Protein AF-A0ABD5SXA2-F1 (afdb_monomer_lite)

Radius of gyration: 40.33 Å; chains: 1; bounding box: 69×69×161 Å

Secondary structure (DSSP, 8-state):
--------------SSSHHHHHHHHHHHHHHHHHHHHHHHHHHHHHHHHHHHHHHHHHHHHHHHHHHHHHHHHHHHHHHHHHHHHHHHHHHHHHHHHHHTTS-----EE-HHHHHHTEEEEEEES-TTS--HHHHHTT---HHHHHHHEEEEEEESS--SS-EETTEEHHHHHHHSHHHHHHHHHHHTHHHHHHHTT-TTTTHHHHHHGGG--EEEEEEEEE-TT---TT--SEEEEEEEEE-TTS-EEEEEEEE-SSSPBPHHHHHHHHHHHHHHHHH-TT--EEEEEESS-B-HHHHHHHHHHHH--S----SS-------TTS--EEEEEEEETTEEEEEETT-

Sequence (347 aa):
AAGSRTGHSRDAESGSSQGEAADASDASDERVVALTEKVETLQEQRDALVAKADELEAERDRLQSKNGDLSATVERLQTRIEELETELQRARQREVGETEAGASAGAQLSPQQALSGTNLFVRYESKSQPTLETAHDGNADRSEVASNLRLEHHTGFDSSDAAVDGTPYEEFLESTMEYRLVDWLTEMLLYEIRDTGNSNGLGDLYDAIPRIDRAELGATISLADDETEDVPDQVTFDIAAYDKMGNPLVLVTLNDSREPATQELLGELEEAASAVKANYPDLAAAIAVTSSYFEPGALEVAEQATSGGFLSRGSKLSYVNLSRKDGYHLCLVESRSEGFHMNVPEL

Foldseek 3Di:
DDDDDDDDDDDDDDDDPVPVVVVVVVVVVVVVVVVVVVVVVVVVVVVVVVVVVVVVVVVVVVVVVVVVVVVVVVVVVVVVVVVVVVVVVVVVVVVVVVCVVPDDADAEDEPLQLQQQKKWFWFFQDPVWDALVCVLVVNDDLVRHVVGIDTDMDGPDDQPRYDYPNHRSVVSQCPDPLNQVLVCLQRPPLCVCVVVVVCVVLVLSNVCNRQFGMKGAFDKDALCVDPDPPDDRIDTARIFTAGPVRATAEGEHEAADQDADELVNLVSQQSNVVSSLVVRQSHAEYEYEYQHYHDPSNVVSLCVLSVPDDDDPDPDDDDDDDPPPRDHHYWYWYQDPVGIATVVVHD

pLDDT: mean 84.1, std 19.41, range [29.23, 98.69]

Organism: NCBI:txid1930624

Structure (mmCIF, N/CA/C/O backbone):
data_AF-A0ABD5SXA2-F1
#
_entry.id   AF-A0ABD5SXA2-F1
#
loop_
_atom_site.group_PDB
_atom_site.id
_atom_site.type_symbol
_atom_site.label_atom_id
_atom_site.label_alt_id
_atom_site.label_comp_id
_atom_site.label_asym_id
_atom_site.label_entity_id
_atom_site.label_seq_id
_atom_site.pdbx_PDB_ins_code
_atom_site.Cartn_x
_atom_site.Cartn_y
_atom_site.Cartn_z
_atom_site.occupancy
_atom_site.B_iso_or_equiv
_atom_site.auth_seq_id
_atom_site.auth_comp_id
_atom_site.auth_asym_id
_atom_site.auth_atom_id
_atom_site.pdbx_PDB_model_num
ATOM 1 N N . ALA A 1 1 ? -39.130 33.048 138.227 1.00 40.00 1 ALA A N 1
ATOM 2 C CA . ALA A 1 1 ? -38.660 31.786 137.624 1.00 40.00 1 ALA A CA 1
ATOM 3 C C . ALA A 1 1 ? -39.438 31.551 136.338 1.00 40.00 1 ALA A C 1
ATOM 5 O O . ALA A 1 1 ? -40.613 31.888 136.287 1.00 40.00 1 ALA A O 1
ATOM 6 N N . ALA A 1 2 ? -38.729 31.097 135.309 1.00 38.75 2 ALA A N 1
ATOM 7 C CA . ALA A 1 2 ? -39.145 30.998 133.914 1.00 38.75 2 ALA A CA 1
ATOM 8 C C . ALA A 1 2 ? -40.298 30.012 133.650 1.00 38.75 2 ALA A C 1
ATOM 10 O O . ALA A 1 2 ? -40.551 29.130 134.468 1.00 38.75 2 ALA A O 1
ATOM 11 N N . GLY A 1 3 ? -40.909 30.100 132.458 1.00 33.22 3 GLY A N 1
ATOM 12 C CA . GLY A 1 3 ? -41.696 28.982 131.929 1.00 33.22 3 GLY A CA 1
ATOM 13 C C . GLY A 1 3 ? -42.587 29.240 130.710 1.00 33.22 3 GLY A C 1
ATOM 14 O O . GLY A 1 3 ? -43.795 29.286 130.864 1.00 33.22 3 GLY A O 1
ATOM 15 N N . SER A 1 4 ? -41.970 29.295 129.522 1.00 40.16 4 SER A N 1
ATOM 16 C CA . SER A 1 4 ? -42.377 28.621 128.269 1.00 40.16 4 SER A CA 1
ATOM 17 C C . SER A 1 4 ? -43.791 28.804 127.676 1.00 40.16 4 SER A C 1
ATOM 19 O O . SER A 1 4 ? -44.773 28.336 128.247 1.00 40.16 4 SER A O 1
ATOM 21 N N . ARG A 1 5 ? -43.856 29.300 126.423 1.00 34.50 5 ARG A N 1
ATOM 22 C CA . ARG A 1 5 ? -44.590 28.654 125.307 1.00 34.50 5 ARG A CA 1
ATOM 23 C C . ARG A 1 5 ? -44.368 29.336 123.938 1.00 34.50 5 ARG A C 1
ATOM 25 O O . ARG A 1 5 ? -44.719 30.490 123.749 1.00 34.50 5 ARG A O 1
ATOM 32 N N . THR A 1 6 ? -43.848 28.521 123.011 1.00 44.94 6 THR A N 1
ATOM 33 C CA . THR A 1 6 ? -44.198 28.353 121.578 1.00 44.94 6 THR A CA 1
ATOM 34 C C . THR A 1 6 ? -44.129 29.513 120.578 1.00 44.94 6 THR A C 1
ATOM 36 O O . THR A 1 6 ? -44.914 30.451 120.651 1.00 44.94 6 THR A O 1
ATOM 39 N N . GLY A 1 7 ? -43.367 29.280 119.498 1.00 33.03 7 GLY A N 1
ATOM 40 C CA . GLY A 1 7 ? -43.679 29.787 118.157 1.00 33.03 7 GLY A CA 1
ATOM 41 C C . GLY A 1 7 ? -42.530 29.673 117.146 1.00 33.03 7 GLY A C 1
ATOM 42 O O . GLY A 1 7 ? -41.569 30.407 117.303 1.00 33.03 7 GLY A O 1
ATOM 43 N N . HIS A 1 8 ? -42.719 28.824 116.115 1.00 35.66 8 HIS A N 1
ATOM 44 C CA . HIS A 1 8 ? -42.158 28.887 114.738 1.00 35.66 8 HIS A CA 1
ATOM 45 C C . HIS A 1 8 ? -40.612 28.884 114.576 1.00 35.66 8 HIS A C 1
ATOM 47 O O . HIS A 1 8 ? -39.888 29.374 115.420 1.00 35.66 8 HIS A O 1
ATOM 53 N N . SER A 1 9 ? -39.980 28.354 113.531 1.00 37.81 9 SER A N 1
ATOM 54 C CA . SER A 1 9 ? -40.417 27.950 112.200 1.00 37.81 9 SER A CA 1
ATOM 55 C C . SER A 1 9 ? -39.418 26.924 111.646 1.00 37.81 9 SER A C 1
ATOM 57 O O . SER A 1 9 ? -38.260 26.893 112.059 1.00 37.81 9 SER A O 1
ATOM 59 N N . ARG A 1 10 ? -39.887 26.077 110.730 1.00 48.56 10 ARG A N 1
ATOM 60 C CA . ARG A 1 10 ? -39.058 25.201 109.894 1.00 48.56 10 ARG A CA 1
ATOM 61 C C . ARG A 1 10 ? -38.375 26.063 108.838 1.00 48.56 10 ARG A C 1
ATOM 63 O O . ARG A 1 10 ? -39.093 26.762 108.135 1.00 48.56 10 ARG A O 1
ATOM 70 N N . ASP A 1 11 ? -37.063 25.937 108.682 1.00 41.75 11 ASP A N 1
ATOM 71 C CA . ASP A 1 11 ? -36.370 26.418 107.492 1.00 41.75 11 ASP A CA 1
ATOM 72 C C . ASP A 1 11 ? -35.229 25.482 107.083 1.00 41.75 11 ASP A C 1
ATOM 74 O O . ASP A 1 11 ? -34.438 25.035 107.912 1.00 41.75 11 ASP A O 1
ATOM 78 N N . ALA A 1 12 ? -35.189 25.279 105.764 1.00 47.38 12 ALA A N 1
ATOM 79 C CA . ALA A 1 12 ? -34.034 24.994 104.922 1.00 47.38 12 ALA A CA 1
ATOM 80 C C . ALA A 1 12 ? -33.370 23.606 104.976 1.00 47.38 12 ALA A C 1
ATOM 82 O O . ALA A 1 12 ? -32.282 23.461 105.510 1.00 47.38 12 ALA A O 1
ATOM 83 N N . GLU A 1 13 ? -33.936 22.653 104.226 1.00 45.12 13 GLU A N 1
ATOM 84 C CA . GLU A 1 13 ? -33.161 21.672 103.441 1.00 45.12 13 GLU A CA 1
ATOM 85 C C . GLU A 1 13 ? -33.922 21.358 102.137 1.00 45.12 13 GLU A C 1
ATOM 87 O O . GLU A 1 13 ? -34.678 20.398 102.038 1.00 45.12 13 GLU A O 1
ATOM 92 N N . SER A 1 14 ? -33.790 22.227 101.131 1.00 48.19 14 SER A N 1
ATOM 93 C CA . SER A 1 14 ? -34.211 21.946 99.749 1.00 48.19 14 SER A CA 1
ATOM 94 C C . SER A 1 14 ? -33.465 22.889 98.810 1.00 48.19 14 SER A C 1
ATOM 96 O O . SER A 1 14 ? -34.006 23.907 98.388 1.00 48.19 14 SER A O 1
ATOM 98 N N . GLY A 1 15 ? -32.189 22.603 98.550 1.00 47.28 15 GLY A N 1
ATOM 99 C CA . GLY A 1 15 ? -31.357 23.477 97.717 1.00 47.28 15 GLY A CA 1
ATOM 100 C C . GLY A 1 15 ? -30.276 22.798 96.878 1.00 47.28 15 GLY A C 1
ATOM 101 O O . GLY A 1 15 ? -29.662 23.490 96.077 1.00 47.28 15 GLY A O 1
ATOM 102 N N . SER A 1 16 ? -30.034 21.486 97.006 1.00 48.03 16 SER A N 1
ATOM 103 C CA . SER A 1 16 ? -28.960 20.823 96.241 1.00 48.03 16 SER A CA 1
ATOM 104 C C . SER A 1 16 ? -29.428 19.838 95.166 1.00 48.03 16 SER A C 1
ATOM 106 O O . SER A 1 16 ? -28.589 19.331 94.444 1.00 48.03 16 SER A O 1
ATOM 108 N N . SER A 1 17 ? -30.729 19.571 95.008 1.00 48.78 17 SER A N 1
ATOM 109 C CA . SER A 1 17 ? -31.242 18.593 94.026 1.00 48.78 17 SER A CA 1
ATOM 110 C C . SER A 1 17 ? -31.731 19.200 92.702 1.00 48.78 17 SER A C 1
ATOM 112 O O . SER A 1 17 ? -32.105 18.465 91.793 1.00 48.78 17 SER A O 1
ATOM 114 N N . GLN A 1 18 ? -31.747 20.533 92.575 1.00 48.91 18 GLN A N 1
ATOM 115 C CA . GLN A 1 18 ? -32.216 21.233 91.367 1.00 48.91 18 GLN A CA 1
ATOM 116 C C . GLN A 1 18 ? -31.101 21.560 90.359 1.00 48.91 18 GLN A C 1
ATOM 118 O O . GLN A 1 18 ? -31.411 21.794 89.197 1.00 48.91 18 GLN A O 1
ATOM 123 N N . GLY A 1 19 ? -29.825 21.540 90.769 1.00 46.91 19 GLY A N 1
ATOM 124 C CA . GLY A 1 19 ? -28.683 21.776 89.872 1.00 46.91 19 GLY A CA 1
ATOM 125 C C . GLY A 1 19 ? -28.329 20.563 89.005 1.00 46.91 19 GLY A C 1
ATOM 126 O O . GLY A 1 19 ? -28.172 20.701 87.799 1.00 46.91 19 GLY A O 1
ATOM 127 N N . GLU A 1 20 ? -28.296 19.361 89.588 1.00 48.75 20 GLU A N 1
ATOM 128 C CA . GLU A 1 20 ? -27.991 18.113 88.861 1.00 48.75 20 GLU A CA 1
ATOM 129 C C . GLU A 1 20 ? -29.134 17.648 87.942 1.00 48.75 20 GLU A C 1
ATOM 131 O O . GLU A 1 20 ? -28.888 16.995 86.933 1.00 48.75 20 GLU A O 1
ATOM 136 N N . ALA A 1 21 ? -30.386 18.008 88.246 1.00 53.09 21 ALA A N 1
ATOM 137 C CA . ALA A 1 21 ? -31.529 17.696 87.385 1.00 53.09 21 ALA A CA 1
ATOM 138 C C . ALA A 1 21 ? -31.587 18.578 86.123 1.00 53.09 21 ALA A C 1
ATOM 140 O O . ALA A 1 21 ? -32.049 18.113 85.084 1.00 53.09 21 ALA A O 1
ATOM 141 N N . ALA A 1 22 ? -31.115 19.828 86.208 1.00 54.91 22 ALA A N 1
ATOM 142 C CA . ALA A 1 22 ? -31.042 20.740 85.067 1.00 54.91 22 ALA A CA 1
ATOM 143 C C . ALA A 1 22 ? -29.888 20.364 84.117 1.00 54.91 22 ALA A C 1
ATOM 145 O O . ALA A 1 22 ? -30.100 20.279 82.911 1.00 54.91 22 ALA A O 1
ATOM 146 N N . ASP A 1 23 ? -28.716 20.030 84.665 1.00 55.16 23 ASP A N 1
ATOM 147 C CA . ASP A 1 23 ? -27.535 19.587 83.904 1.00 55.16 23 ASP A CA 1
ATOM 148 C C . ASP A 1 23 ? -27.767 18.231 83.201 1.00 55.16 23 ASP A C 1
ATOM 150 O O . ASP A 1 23 ? -27.411 18.032 82.041 1.00 55.16 23 ASP A O 1
ATOM 154 N N . ALA A 1 24 ? -28.482 17.305 83.857 1.00 59.50 24 ALA A N 1
ATOM 155 C CA . ALA A 1 24 ? -28.893 16.041 83.242 1.00 59.50 24 ALA A CA 1
ATOM 156 C C . ALA A 1 24 ? -29.967 16.210 82.149 1.00 59.50 24 ALA A C 1
ATOM 158 O O . ALA A 1 24 ? -30.034 15.383 81.234 1.00 59.50 24 ALA A O 1
ATOM 159 N N . SER A 1 25 ? -30.815 17.244 82.237 1.00 61.56 25 SER A N 1
ATOM 160 C CA . SER A 1 25 ? -31.805 17.547 81.195 1.00 61.56 25 SER A CA 1
ATOM 161 C C . SER A 1 25 ? -31.159 18.156 79.952 1.00 61.56 25 SER A C 1
ATOM 163 O O . SER A 1 25 ? -31.460 17.707 78.852 1.00 61.56 25 SER A O 1
ATOM 165 N N . ASP A 1 26 ? -30.187 19.053 80.128 1.00 65.69 26 ASP A N 1
ATOM 166 C CA . ASP A 1 26 ? -29.466 19.706 79.026 1.00 65.69 26 ASP A CA 1
ATOM 167 C C . ASP A 1 26 ? -28.614 18.685 78.246 1.00 65.69 26 ASP A C 1
ATOM 169 O O . ASP A 1 26 ? -28.700 18.575 77.024 1.00 65.69 26 ASP A O 1
ATOM 173 N N . ALA A 1 27 ? -27.913 17.794 78.960 1.00 67.50 27 ALA A N 1
ATOM 174 C CA . ALA A 1 27 ? -27.178 16.680 78.352 1.00 67.50 27 ALA A CA 1
ATOM 175 C C . ALA A 1 27 ? -28.087 15.652 77.645 1.00 67.50 27 ALA A C 1
ATOM 177 O O . ALA A 1 27 ? -27.655 14.946 76.727 1.00 67.50 27 ALA A O 1
ATOM 178 N N . SER A 1 28 ? -29.345 15.526 78.082 1.00 72.50 28 SER A N 1
ATOM 179 C CA . SER A 1 28 ? -30.334 14.664 77.424 1.00 72.50 28 SER A CA 1
ATOM 180 C C . SER A 1 28 ? -30.871 15.312 76.149 1.00 72.50 28 SER A C 1
ATOM 182 O O . SER A 1 28 ? -30.998 14.619 75.138 1.00 72.50 28 SER A O 1
ATOM 184 N N . ASP A 1 29 ? -31.114 16.621 76.165 1.00 76.56 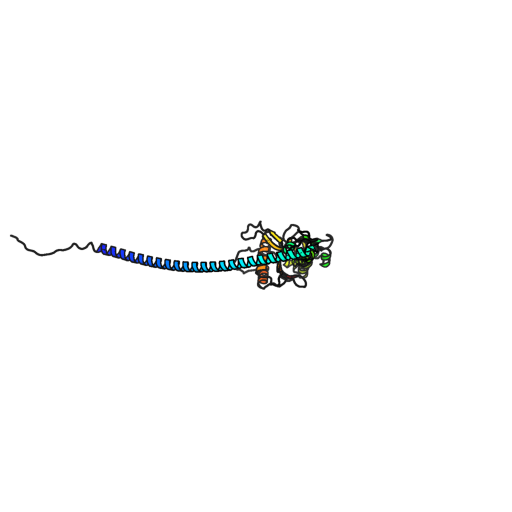29 ASP A N 1
ATOM 185 C CA . ASP A 1 29 ? -31.584 17.388 75.010 1.00 76.56 29 ASP A CA 1
ATOM 186 C C . ASP A 1 29 ? -30.512 17.469 73.911 1.00 76.56 29 ASP A C 1
ATOM 188 O O . ASP A 1 29 ? -30.805 17.175 72.750 1.00 76.56 29 ASP A O 1
ATOM 192 N N . GLU A 1 30 ? -29.242 17.713 74.258 1.00 78.81 30 GLU A N 1
ATOM 193 C CA . GLU A 1 30 ? -28.119 17.644 73.306 1.00 78.81 30 GLU A CA 1
ATOM 194 C C . GLU A 1 30 ? -28.000 16.259 72.652 1.00 78.81 30 GLU A C 1
ATOM 196 O O . GLU A 1 30 ? -27.754 16.130 71.448 1.00 78.81 30 GLU A O 1
ATOM 201 N N . ARG A 1 31 ? -28.226 15.191 73.425 1.00 81.69 31 ARG A N 1
ATOM 202 C CA . ARG A 1 31 ? -28.190 13.817 72.911 1.00 81.69 31 ARG A CA 1
ATOM 203 C C . ARG A 1 31 ? -29.361 13.518 71.980 1.00 81.69 31 ARG A C 1
ATOM 205 O O . ARG A 1 31 ? -29.182 12.763 71.024 1.00 81.69 31 ARG A O 1
ATOM 212 N N . VAL A 1 32 ? -30.537 14.088 72.235 1.00 85.62 32 VAL A N 1
ATOM 213 C CA . VAL A 1 32 ? -31.703 13.980 71.346 1.00 85.62 32 VAL A CA 1
ATOM 214 C C . VAL A 1 32 ? -31.446 14.712 70.030 1.00 85.62 32 VAL A C 1
ATOM 216 O O . VAL A 1 32 ? -31.723 14.143 68.974 1.00 85.62 32 VAL A O 1
ATOM 219 N N . VAL A 1 33 ? -30.855 15.909 70.065 1.00 88.19 33 VAL A N 1
ATOM 220 C CA . VAL A 1 33 ? -30.474 16.656 68.854 1.00 88.19 33 VAL A CA 1
ATOM 221 C C . VAL A 1 33 ? -29.454 15.868 68.030 1.00 88.19 33 VAL A C 1
ATOM 223 O O . VAL A 1 33 ? -29.709 15.580 66.863 1.00 88.19 33 VAL A O 1
ATOM 226 N N . ALA A 1 34 ? -28.371 15.391 68.651 1.00 86.50 34 ALA A N 1
ATOM 227 C CA . ALA A 1 34 ? -27.342 14.607 67.963 1.00 86.50 34 ALA A CA 1
ATOM 228 C C . ALA A 1 34 ? -27.877 13.285 67.376 1.00 86.50 34 ALA A C 1
ATOM 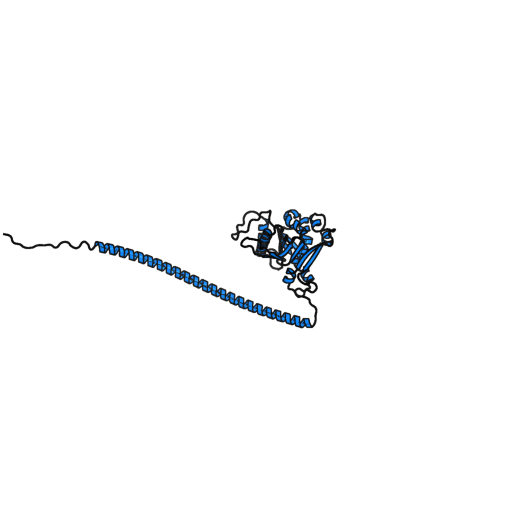230 O O . ALA A 1 34 ? -27.446 12.838 66.311 1.00 86.50 34 ALA A O 1
ATOM 231 N N . LEU A 1 35 ? -28.821 12.629 68.063 1.00 89.12 35 LEU A N 1
ATOM 232 C CA . LEU A 1 35 ? -29.491 11.439 67.534 1.00 89.12 35 LEU A CA 1
ATOM 233 C C . LEU A 1 35 ? -30.418 11.778 66.364 1.00 89.12 35 LEU A C 1
ATOM 235 O O . LEU A 1 35 ? -30.491 10.988 65.427 1.00 89.12 35 LEU A O 1
ATOM 239 N N . THR A 1 36 ? -31.088 12.929 66.399 1.00 90.38 36 THR A N 1
ATOM 240 C CA . THR A 1 36 ? -31.979 13.388 65.324 1.00 90.38 36 THR A CA 1
ATOM 241 C C . THR A 1 36 ? -31.184 13.695 64.058 1.00 90.38 36 THR A C 1
ATOM 243 O O . THR A 1 36 ? -31.480 13.119 63.016 1.00 90.38 36 THR A O 1
ATOM 246 N N . GLU A 1 37 ? -30.097 14.463 64.160 1.00 91.12 37 GLU A N 1
ATOM 247 C CA . GLU A 1 37 ? -29.187 14.742 63.034 1.00 91.12 37 GLU A CA 1
ATOM 248 C C . GLU A 1 37 ? -28.592 13.454 62.444 1.00 91.12 37 GLU A C 1
ATOM 250 O O . GLU A 1 37 ? -28.476 13.287 61.227 1.00 91.12 37 GLU A O 1
ATOM 255 N N . LYS A 1 38 ? -28.245 12.489 63.307 1.00 90.12 38 LYS A N 1
ATOM 256 C CA . LYS A 1 38 ? -27.753 11.180 62.866 1.00 90.12 38 LYS A CA 1
ATOM 257 C C . LYS A 1 38 ? -28.828 10.379 62.131 1.00 90.12 38 LYS A C 1
ATOM 259 O O . LYS A 1 38 ? -28.500 9.681 61.174 1.00 90.12 38 LYS A O 1
ATOM 264 N N . VAL A 1 39 ? -30.083 10.442 62.574 1.00 94.00 39 VAL A N 1
ATOM 265 C CA . VAL A 1 39 ? -31.209 9.793 61.890 1.00 94.00 39 VAL A CA 1
ATOM 266 C C . VAL A 1 39 ? -31.448 10.436 60.528 1.00 94.00 39 VAL A C 1
ATOM 268 O O . VAL A 1 39 ? -31.570 9.695 59.558 1.00 94.00 39 VAL A O 1
ATOM 271 N N . GLU A 1 40 ? -31.437 11.765 60.432 1.00 93.31 40 GLU A N 1
ATOM 272 C CA . GLU A 1 40 ? -31.576 12.488 59.159 1.00 93.31 40 GLU A CA 1
ATOM 273 C C . GLU A 1 40 ? -30.449 12.117 58.185 1.00 93.31 40 GLU A C 1
ATOM 275 O O . GLU A 1 40 ? -30.711 11.688 57.064 1.00 93.31 40 GLU A O 1
ATOM 280 N N . THR A 1 41 ? -29.197 12.125 58.651 1.00 92.81 41 THR A N 1
ATOM 281 C CA . THR A 1 41 ? -28.038 11.718 57.836 1.00 92.81 41 THR A CA 1
ATOM 282 C C . THR A 1 41 ? -28.165 10.272 57.342 1.00 92.81 41 THR A C 1
ATOM 284 O O . THR A 1 41 ? -27.863 9.961 56.190 1.00 92.81 41 THR A O 1
ATOM 287 N N . LEU A 1 42 ? -28.611 9.354 58.207 1.00 93.12 42 LEU A N 1
ATOM 288 C CA . LEU A 1 42 ? -28.819 7.954 57.828 1.00 93.12 42 LEU A CA 1
ATOM 289 C C . LEU A 1 42 ? -29.985 7.790 56.847 1.00 93.12 42 LEU A C 1
ATOM 291 O O . LEU A 1 42 ? -29.927 6.913 55.985 1.00 93.12 42 LEU A O 1
ATOM 295 N N . GLN A 1 43 ? -31.031 8.610 56.960 1.00 94.12 43 GLN A N 1
ATOM 296 C CA . GLN A 1 43 ? -32.146 8.624 56.016 1.00 94.12 43 GLN A CA 1
ATOM 297 C C . GLN A 1 43 ? -31.683 9.082 54.633 1.00 94.12 43 GLN A C 1
ATOM 299 O O . GLN A 1 43 ? -31.940 8.366 53.666 1.00 94.12 43 GLN A O 1
ATOM 304 N N . GLU A 1 44 ? -30.918 10.172 54.549 1.00 94.81 44 GLU A N 1
ATOM 305 C CA . GLU A 1 44 ? -30.330 10.664 53.297 1.00 94.81 44 GLU A CA 1
ATOM 306 C C . GLU A 1 44 ? -29.398 9.632 52.652 1.00 94.81 44 GLU A C 1
ATOM 308 O O . GLU A 1 44 ? -29.497 9.356 51.456 1.00 94.81 44 GLU A O 1
ATOM 313 N N . GLN A 1 45 ? -28.527 8.997 53.445 1.00 93.38 45 GLN A N 1
ATOM 314 C CA . GLN A 1 45 ? -27.655 7.924 52.957 1.00 93.38 45 GLN A CA 1
ATOM 315 C C . GLN A 1 45 ? -28.455 6.734 52.431 1.00 93.38 45 GLN A C 1
ATOM 317 O O . GLN A 1 45 ? -28.112 6.168 51.393 1.00 93.38 45 GLN A O 1
ATOM 322 N N . ARG A 1 46 ? -29.528 6.352 53.129 1.00 95.81 46 ARG A N 1
ATOM 323 C CA . ARG A 1 46 ? -30.421 5.281 52.687 1.00 95.81 46 ARG A CA 1
ATOM 324 C C . ARG A 1 46 ? -31.097 5.654 51.373 1.00 95.81 46 ARG A C 1
ATOM 326 O O . ARG A 1 46 ? -31.122 4.818 50.478 1.00 95.81 46 ARG A O 1
ATOM 333 N N . ASP A 1 47 ? -31.608 6.872 51.236 1.00 96.00 47 ASP A N 1
ATOM 334 C CA . ASP A 1 47 ? -32.258 7.329 50.003 1.00 96.00 47 ASP A CA 1
ATOM 335 C C . ASP A 1 47 ? -31.278 7.381 48.820 1.00 96.00 47 ASP A C 1
ATOM 337 O O . ASP A 1 47 ? -31.604 6.906 47.732 1.00 96.00 47 ASP A O 1
ATOM 341 N N . ALA A 1 48 ? -30.042 7.835 49.041 1.00 94.56 48 ALA A N 1
ATOM 342 C CA . ALA A 1 48 ? -28.989 7.807 48.025 1.00 94.56 48 ALA A CA 1
ATOM 343 C C . ALA A 1 48 ? -28.604 6.375 47.609 1.00 94.56 48 ALA A C 1
ATOM 345 O O . ALA A 1 48 ? -28.389 6.103 46.427 1.00 94.56 48 ALA A O 1
ATOM 346 N N . LEU A 1 49 ? -28.531 5.444 48.567 1.00 94.75 49 LEU A N 1
ATOM 347 C CA . LEU A 1 49 ? -28.256 4.034 48.283 1.00 94.75 49 LEU A CA 1
ATOM 348 C C . LEU A 1 49 ? -29.395 3.364 47.513 1.00 94.75 49 LEU A C 1
ATOM 350 O O . LEU A 1 49 ? -29.114 2.565 46.625 1.00 94.75 49 LEU A O 1
ATOM 354 N N . VAL A 1 50 ? -30.651 3.696 47.822 1.00 96.50 50 VAL A N 1
ATOM 355 C CA . VAL A 1 50 ? -31.820 3.203 47.078 1.00 96.50 50 VAL A CA 1
ATOM 356 C C . VAL A 1 50 ? -31.780 3.708 45.638 1.00 96.50 50 VAL A C 1
ATOM 358 O O . VAL A 1 50 ? -31.838 2.896 44.723 1.00 96.50 50 VAL A O 1
ATOM 361 N N . ALA A 1 51 ? -31.553 5.007 45.423 1.00 95.75 51 ALA A N 1
ATOM 362 C CA . ALA A 1 51 ? -31.449 5.566 44.073 1.00 95.75 51 ALA A CA 1
ATOM 363 C C . ALA A 1 51 ? -30.329 4.906 43.246 1.00 95.75 51 ALA A C 1
ATOM 365 O O . ALA A 1 51 ? -30.516 4.597 42.071 1.00 95.75 51 ALA A O 1
ATOM 366 N N . LYS A 1 52 ? -29.175 4.635 43.869 1.00 93.56 52 LYS A N 1
ATOM 367 C CA . LYS A 1 52 ? -28.067 3.929 43.214 1.00 93.56 52 LYS A CA 1
ATOM 368 C C . LYS A 1 52 ? -28.394 2.464 42.915 1.00 93.56 52 LYS A C 1
ATOM 370 O O . LYS A 1 52 ? -27.935 1.932 41.908 1.00 93.56 52 LYS A O 1
ATOM 375 N N . ALA A 1 53 ? -29.142 1.797 43.793 1.00 94.69 53 ALA A N 1
ATOM 376 C CA . ALA A 1 53 ? -29.588 0.429 43.556 1.00 94.69 53 ALA A CA 1
ATOM 377 C C . ALA A 1 53 ? -30.542 0.364 42.354 1.00 94.69 53 ALA A C 1
ATOM 379 O O . ALA A 1 53 ? -30.343 -0.487 41.491 1.00 94.69 53 ALA A O 1
ATOM 380 N N . ASP A 1 54 ? -31.483 1.306 42.259 1.00 96.81 54 ASP A N 1
ATOM 381 C CA . ASP A 1 54 ? -32.426 1.410 41.139 1.00 96.81 54 ASP A CA 1
ATOM 382 C C . ASP A 1 54 ? -31.699 1.697 39.808 1.00 96.81 54 ASP A C 1
ATOM 384 O O . ASP A 1 54 ? -32.014 1.102 38.778 1.00 96.81 54 ASP A O 1
ATOM 388 N N . GLU A 1 55 ? -30.679 2.564 39.819 1.00 96.56 55 GLU A N 1
ATOM 389 C CA . GLU A 1 55 ? -29.837 2.846 38.645 1.00 96.56 55 GLU A CA 1
ATOM 390 C C . GLU A 1 55 ? -29.059 1.603 38.180 1.00 96.56 55 GLU A C 1
ATOM 392 O O . GLU A 1 55 ? -29.047 1.275 36.991 1.00 96.56 55 GLU A O 1
ATOM 397 N N . LEU A 1 56 ? -28.434 0.880 39.115 1.00 95.19 56 LEU A N 1
ATOM 398 C CA . LEU A 1 56 ? -27.689 -0.345 38.808 1.00 95.19 56 LEU A CA 1
ATOM 399 C C . LEU A 1 56 ? -28.602 -1.476 38.322 1.00 95.19 56 LEU A C 1
ATOM 401 O O . LEU A 1 56 ? -28.197 -2.260 37.465 1.00 95.19 56 LEU A O 1
ATOM 405 N N . GLU A 1 57 ? -29.819 -1.567 38.853 1.00 97.19 57 GLU A N 1
ATOM 406 C CA . GLU A 1 57 ? -30.851 -2.491 38.384 1.00 97.19 57 GLU A CA 1
ATOM 407 C C . GLU A 1 57 ? -31.256 -2.179 36.937 1.00 97.19 57 GLU A C 1
ATOM 409 O O . GLU A 1 57 ? -31.237 -3.080 36.096 1.00 97.19 57 GLU A O 1
ATOM 414 N N . ALA A 1 58 ? -31.504 -0.909 36.610 1.00 96.12 58 ALA A N 1
ATOM 415 C CA . ALA A 1 58 ? -31.826 -0.495 35.247 1.00 96.12 58 ALA A CA 1
ATOM 416 C C . ALA A 1 58 ? -30.682 -0.777 34.255 1.00 96.12 58 ALA A C 1
ATOM 418 O O . ALA A 1 58 ? -30.926 -1.253 33.142 1.00 96.12 58 ALA A O 1
ATOM 419 N N . GLU A 1 59 ? -29.429 -0.526 34.646 1.00 95.19 59 GLU A N 1
ATOM 420 C CA . GLU A 1 59 ? -28.270 -0.805 33.791 1.00 95.19 59 GLU A CA 1
ATOM 421 C C . GLU A 1 59 ? -28.043 -2.312 33.613 1.00 95.19 59 GLU A C 1
ATOM 423 O O . GLU A 1 59 ? -27.777 -2.770 32.499 1.00 95.19 59 GLU A O 1
ATOM 428 N N . ARG A 1 60 ? -28.221 -3.113 34.672 1.00 96.19 60 ARG A N 1
ATOM 429 C CA . ARG A 1 60 ? -28.185 -4.579 34.580 1.00 96.19 60 ARG A CA 1
ATOM 430 C C . ARG A 1 60 ? -29.226 -5.083 33.584 1.00 96.19 60 ARG A C 1
ATOM 432 O O . ARG A 1 60 ? -28.886 -5.896 32.726 1.00 96.19 60 ARG A O 1
ATOM 439 N N . ASP A 1 61 ? -30.460 -4.599 33.669 1.00 96.31 61 ASP A N 1
ATOM 440 C CA . ASP A 1 61 ? -31.547 -5.038 32.792 1.00 96.31 61 ASP A CA 1
ATOM 441 C C . ASP A 1 61 ? -31.280 -4.640 31.330 1.00 96.31 61 ASP A C 1
ATOM 443 O O . ASP A 1 61 ? -31.482 -5.437 30.408 1.00 96.31 61 ASP A O 1
ATOM 447 N N . ARG A 1 62 ? -30.723 -3.443 31.104 1.00 96.31 62 ARG A N 1
ATOM 448 C CA . ARG A 1 62 ? -30.277 -2.987 29.780 1.00 96.31 62 ARG A CA 1
ATOM 449 C C . ARG A 1 62 ? -29.167 -3.871 29.211 1.00 96.31 62 ARG A C 1
ATOM 451 O O . ARG A 1 62 ? -29.240 -4.274 28.047 1.00 96.31 62 ARG A O 1
ATOM 458 N N . LEU A 1 63 ? -28.144 -4.174 30.009 1.00 94.12 63 LEU A N 1
ATOM 459 C CA . LEU A 1 63 ? -27.036 -5.041 29.605 1.00 94.12 63 LEU A CA 1
ATOM 460 C C . LEU A 1 63 ? -27.512 -6.467 29.330 1.00 94.12 63 LEU A C 1
ATOM 462 O O . LEU A 1 63 ? -27.071 -7.072 28.354 1.00 94.12 63 LEU A O 1
ATOM 466 N N . GLN A 1 64 ? -28.445 -6.985 30.130 1.00 94.62 64 GLN A N 1
ATOM 467 C CA . GLN A 1 64 ? -29.046 -8.297 29.919 1.00 94.62 64 GLN A CA 1
ATOM 468 C C . GLN A 1 64 ? -29.831 -8.352 28.601 1.00 94.62 64 GLN A C 1
ATOM 470 O O . GLN A 1 64 ? -29.674 -9.313 27.849 1.00 94.62 64 GLN A O 1
ATOM 475 N N . SER A 1 65 ? -30.603 -7.309 28.276 1.00 95.31 65 SER A N 1
ATOM 476 C CA . SER A 1 65 ? -31.287 -7.206 26.979 1.00 95.31 65 SER A CA 1
ATOM 477 C C . SER A 1 65 ? -30.291 -7.182 25.819 1.00 95.31 65 SER A C 1
ATOM 479 O O . SER A 1 65 ? -30.424 -7.965 24.884 1.00 95.31 65 SER A O 1
ATOM 481 N N . LYS A 1 66 ? -29.242 -6.350 25.906 1.00 93.62 66 LYS A N 1
ATOM 482 C CA . LYS A 1 66 ? -28.202 -6.264 24.868 1.00 93.62 66 LYS A CA 1
ATOM 483 C C . LYS A 1 66 ? -27.471 -7.595 24.679 1.00 93.62 66 LYS A C 1
ATOM 485 O O . LYS A 1 66 ? -27.156 -7.968 23.554 1.00 93.62 66 LYS A O 1
ATOM 490 N N . ASN A 1 67 ? -27.203 -8.317 25.766 1.00 92.88 67 ASN A N 1
ATOM 491 C CA . ASN A 1 67 ? -26.583 -9.637 25.706 1.00 92.88 67 ASN A CA 1
ATOM 492 C C . ASN A 1 67 ? -27.506 -10.662 25.022 1.00 92.88 67 ASN A C 1
ATOM 494 O O . ASN A 1 67 ? -27.039 -11.451 24.202 1.00 92.88 67 ASN A O 1
ATOM 498 N N . GLY A 1 68 ? -28.815 -10.595 25.286 1.00 96.19 68 GLY A N 1
ATOM 499 C CA . GLY A 1 68 ? -29.824 -11.388 24.581 1.00 96.19 68 GLY A CA 1
ATOM 500 C C . GLY A 1 68 ? -29.856 -11.106 23.076 1.00 96.19 68 GLY A C 1
ATOM 501 O O . GLY A 1 68 ? -29.799 -12.042 22.280 1.00 96.19 68 GLY A O 1
ATOM 502 N N . ASP A 1 69 ? -29.861 -9.832 22.678 1.00 94.50 69 ASP A N 1
ATOM 503 C CA . ASP A 1 69 ? -29.858 -9.426 21.265 1.00 94.50 69 ASP A CA 1
ATOM 504 C C . ASP A 1 69 ? -28.581 -9.871 20.532 1.00 94.50 69 ASP A C 1
ATOM 506 O O . ASP A 1 69 ? -28.630 -10.349 19.392 1.00 94.50 69 ASP A O 1
ATOM 510 N N . LEU A 1 70 ? -27.427 -9.746 21.196 1.00 93.81 70 LEU A N 1
ATOM 511 C CA . LEU A 1 70 ? -26.146 -10.217 20.673 1.00 93.81 70 LEU A CA 1
ATOM 512 C C . LEU A 1 70 ? -26.125 -11.741 20.545 1.00 93.81 70 LEU A C 1
ATOM 514 O O . LEU A 1 70 ? -25.735 -12.243 19.495 1.00 93.81 70 LEU A O 1
ATOM 518 N N . SER A 1 71 ? -26.603 -12.472 21.553 1.00 93.50 71 SER A N 1
ATOM 519 C CA . SER A 1 71 ? -26.683 -13.938 21.516 1.00 93.50 71 SER A CA 1
ATOM 520 C C . SER A 1 71 ? -27.577 -14.420 20.371 1.00 93.50 71 SER A C 1
ATOM 522 O O . SER A 1 71 ? -27.161 -15.260 19.579 1.00 93.50 71 SER A O 1
ATOM 524 N N . ALA A 1 72 ? -28.752 -13.807 20.190 1.00 94.31 72 ALA A N 1
ATOM 525 C CA . ALA A 1 72 ? -29.645 -14.112 19.071 1.00 94.31 72 ALA A CA 1
ATOM 526 C C . ALA A 1 72 ? -29.019 -13.785 17.701 1.00 94.31 72 ALA A C 1
ATOM 528 O O . ALA A 1 72 ? -29.305 -14.442 16.698 1.00 94.31 72 ALA A O 1
ATOM 529 N N . THR A 1 73 ? -28.166 -12.761 17.635 1.00 92.75 73 THR A N 1
ATOM 530 C CA . THR A 1 73 ? -27.420 -12.419 16.416 1.00 92.75 73 THR A CA 1
ATOM 531 C C . THR A 1 73 ? -26.331 -13.447 16.130 1.00 92.75 73 THR A C 1
ATOM 533 O O . THR A 1 73 ? -26.210 -13.880 14.986 1.00 92.75 73 THR A O 1
ATOM 536 N N . VAL A 1 74 ? -25.593 -13.888 17.153 1.00 93.75 74 VAL A N 1
ATOM 537 C CA . VAL A 1 74 ? -24.590 -14.956 17.037 1.00 93.75 74 VAL A CA 1
ATOM 538 C C . VAL A 1 74 ? -25.238 -16.252 16.554 1.00 93.75 74 VAL A C 1
ATOM 540 O O . VAL A 1 74 ? -24.760 -16.819 15.579 1.00 93.75 74 VAL A O 1
ATOM 543 N N . GLU A 1 75 ? -26.358 -16.674 17.144 1.00 94.94 75 GLU A N 1
ATOM 544 C CA . GLU A 1 75 ? -27.091 -17.875 16.712 1.00 94.94 75 GLU A CA 1
ATOM 545 C C . GLU A 1 75 ? -27.544 -17.777 15.245 1.00 94.94 75 GLU A C 1
ATOM 547 O O . GLU A 1 75 ? -27.412 -18.732 14.473 1.00 94.94 75 GLU A O 1
ATOM 552 N N . ARG A 1 76 ? -28.034 -16.603 14.821 1.00 95.06 76 ARG A N 1
ATOM 553 C CA . ARG A 1 76 ? -28.430 -16.359 13.426 1.00 95.06 76 ARG A CA 1
ATOM 554 C C . ARG A 1 76 ? -27.236 -16.435 12.474 1.00 95.06 76 ARG A C 1
ATOM 556 O O . ARG A 1 76 ? -27.361 -17.016 11.399 1.00 95.06 76 ARG A O 1
ATOM 563 N N . LEU A 1 77 ? -26.100 -15.850 12.851 1.00 93.94 77 LEU A N 1
ATOM 564 C CA . LEU A 1 77 ? -24.873 -15.892 12.054 1.00 93.94 77 LEU A CA 1
ATOM 565 C C . LEU A 1 77 ? -24.299 -17.308 11.982 1.00 93.94 77 LEU A C 1
ATOM 567 O O . LEU A 1 77 ? -23.925 -17.736 10.899 1.00 93.94 77 LEU A O 1
ATOM 571 N N . GLN A 1 78 ? -24.301 -18.058 13.085 1.00 92.81 78 GLN A N 1
ATOM 572 C CA . GLN A 1 78 ? -23.893 -19.466 13.111 1.00 92.81 78 GLN A CA 1
ATOM 573 C C . GLN A 1 78 ? -24.770 -20.317 12.195 1.00 92.81 78 GLN A C 1
ATOM 575 O O . GLN A 1 78 ? -24.245 -21.025 11.345 1.00 92.81 78 GLN A O 1
ATOM 580 N N . THR A 1 79 ? -26.096 -20.161 12.277 1.00 95.81 79 THR A N 1
ATOM 581 C CA . THR A 1 79 ? -27.030 -20.845 11.366 1.00 95.81 79 THR A CA 1
ATOM 582 C C . THR A 1 79 ? -26.728 -20.493 9.908 1.00 95.81 79 THR A C 1
ATOM 584 O O . THR A 1 79 ? -26.722 -21.361 9.040 1.00 95.81 79 THR A O 1
ATOM 587 N N . ARG A 1 80 ? -26.431 -19.218 9.624 1.00 92.81 80 ARG A N 1
ATOM 588 C CA . ARG A 1 80 ? -26.090 -18.776 8.270 1.00 92.81 80 ARG A CA 1
ATOM 589 C C . ARG A 1 80 ? -24.767 -19.364 7.781 1.00 92.81 80 ARG A C 1
ATOM 591 O O . ARG A 1 80 ? -24.674 -19.716 6.610 1.00 92.81 80 ARG A O 1
ATOM 598 N N . ILE A 1 81 ? -23.768 -19.466 8.654 1.00 92.50 81 ILE A N 1
ATOM 599 C CA . ILE A 1 81 ? -22.493 -20.120 8.351 1.00 92.50 81 ILE A CA 1
ATOM 600 C C . ILE A 1 81 ? -22.738 -21.595 8.037 1.00 92.50 81 ILE A C 1
ATOM 602 O O . ILE A 1 81 ? -22.330 -22.040 6.974 1.00 92.50 81 ILE A O 1
ATOM 606 N N . GLU A 1 82 ? -23.479 -22.324 8.874 1.00 93.25 82 GLU A N 1
ATOM 607 C CA . GLU A 1 82 ? -23.803 -23.738 8.637 1.00 93.25 82 GLU A CA 1
ATOM 608 C C . GLU A 1 82 ? -24.558 -23.948 7.311 1.00 93.25 82 GLU A C 1
ATOM 610 O O . GLU A 1 82 ? -24.275 -24.885 6.557 1.00 93.25 82 GLU A O 1
ATOM 615 N N . GLU A 1 83 ? -25.507 -23.063 6.985 1.00 93.31 83 GLU A N 1
ATOM 616 C CA . GLU A 1 83 ? -26.202 -23.067 5.695 1.00 93.31 83 GLU A CA 1
ATOM 617 C C . GLU A 1 83 ? -25.231 -22.886 4.524 1.00 93.31 83 GLU A C 1
ATOM 619 O O . GLU A 1 83 ? -25.277 -23.671 3.573 1.00 93.31 83 GLU A O 1
ATOM 624 N N . LEU A 1 84 ? -24.356 -21.878 4.601 1.00 91.69 84 LEU A N 1
ATOM 625 C CA . LEU A 1 84 ? -23.368 -21.569 3.568 1.00 91.69 84 LEU A CA 1
ATOM 626 C C . LEU A 1 84 ? -22.330 -22.683 3.430 1.00 91.69 84 LEU A C 1
ATOM 628 O O . LEU A 1 84 ? -22.007 -23.071 2.313 1.00 91.69 84 LEU A O 1
ATOM 632 N N . GLU A 1 85 ? -21.853 -23.259 4.531 1.00 88.62 85 GLU A N 1
ATOM 633 C CA . GLU A 1 85 ? -20.950 -24.412 4.530 1.00 88.62 85 GLU A CA 1
ATOM 634 C C . GLU A 1 85 ? -21.606 -25.628 3.877 1.00 88.62 85 GLU A C 1
ATOM 636 O O . GLU A 1 85 ? -20.982 -26.320 3.070 1.00 88.62 85 GLU A O 1
ATOM 641 N N . THR A 1 86 ? -22.888 -25.870 4.163 1.00 92.12 86 THR A N 1
ATOM 642 C CA . THR A 1 86 ? -23.634 -26.964 3.535 1.00 92.12 86 THR A CA 1
ATOM 643 C C . THR A 1 86 ? -23.858 -26.697 2.045 1.00 92.12 86 THR A C 1
ATOM 645 O O . THR A 1 86 ? -23.774 -27.613 1.225 1.00 92.12 86 THR A O 1
ATOM 648 N N . GLU A 1 87 ? -24.161 -25.459 1.656 1.00 88.38 87 GLU A N 1
ATOM 649 C CA . GLU A 1 87 ? -24.286 -25.056 0.254 1.00 88.38 87 GLU A CA 1
ATOM 650 C C . GLU A 1 87 ? -22.962 -25.225 -0.495 1.00 88.38 87 GLU A C 1
ATOM 652 O O . GLU A 1 87 ? -22.938 -25.841 -1.561 1.00 88.38 87 GLU A O 1
ATOM 657 N N . LEU A 1 88 ? -21.859 -24.802 0.117 1.00 87.81 88 LEU A N 1
ATOM 658 C CA . LEU A 1 88 ? -20.506 -24.947 -0.400 1.00 87.81 88 LEU A CA 1
ATOM 659 C C . LEU A 1 88 ? -20.109 -26.424 -0.511 1.00 87.81 88 LEU A C 1
ATOM 661 O O . LEU A 1 88 ? -19.553 -26.841 -1.524 1.00 87.81 88 LEU A O 1
ATOM 665 N N . GLN A 1 89 ? -20.467 -27.264 0.464 1.00 86.25 89 GLN A N 1
ATOM 666 C CA . GLN A 1 89 ? -20.260 -28.709 0.377 1.00 86.25 89 GLN A CA 1
ATOM 667 C C . GLN A 1 89 ? -21.069 -29.335 -0.768 1.00 86.25 89 GLN A C 1
ATOM 669 O O . GLN A 1 89 ? -20.555 -30.198 -1.480 1.00 86.25 89 GLN A O 1
ATOM 674 N N . ARG A 1 90 ? -22.320 -28.905 -0.980 1.00 85.69 90 ARG A N 1
ATOM 675 C CA . ARG A 1 90 ? -23.142 -29.367 -2.112 1.00 85.69 90 ARG A CA 1
ATOM 676 C C . ARG A 1 90 ? -22.593 -28.885 -3.454 1.00 85.69 90 ARG A C 1
ATOM 678 O O . ARG A 1 90 ? -22.662 -29.645 -4.416 1.00 85.69 90 ARG A O 1
ATOM 685 N N . ALA A 1 91 ? -22.075 -27.661 -3.527 1.00 82.19 91 ALA A N 1
ATOM 686 C CA . ALA A 1 91 ? -21.407 -27.132 -4.713 1.00 82.19 91 ALA A CA 1
ATOM 687 C C . ALA A 1 91 ? -20.160 -27.965 -5.038 1.00 82.19 91 ALA A C 1
ATOM 689 O O . ALA A 1 91 ? -20.098 -28.545 -6.117 1.00 82.19 91 ALA A O 1
ATOM 690 N N . ARG A 1 92 ? -19.284 -28.192 -4.050 1.00 79.88 92 ARG A N 1
ATOM 691 C CA . ARG A 1 92 ? -18.115 -29.079 -4.178 1.00 79.88 92 ARG A CA 1
ATOM 692 C C . ARG A 1 92 ? -18.489 -30.497 -4.612 1.00 79.88 92 ARG A C 1
ATOM 694 O O . ARG A 1 92 ? -17.815 -31.084 -5.445 1.00 79.88 92 ARG A O 1
ATOM 701 N N . GLN A 1 93 ? -19.563 -31.080 -4.074 1.00 77.12 93 GLN A N 1
ATOM 702 C CA . GLN A 1 93 ? -20.013 -32.416 -4.492 1.00 77.12 93 GLN A CA 1
ATOM 703 C C . GLN A 1 93 ? -20.556 -32.444 -5.928 1.00 77.12 93 GLN A C 1
ATOM 705 O O . GLN A 1 93 ? -20.373 -33.450 -6.613 1.00 77.12 93 GLN A O 1
ATOM 710 N N . ARG A 1 94 ? -21.210 -31.369 -6.395 1.00 74.19 94 ARG A N 1
ATOM 711 C CA . ARG A 1 94 ? -21.611 -31.239 -7.806 1.00 74.19 94 ARG A CA 1
ATOM 712 C C . ARG A 1 94 ? -20.399 -31.100 -8.714 1.00 74.19 94 ARG A C 1
ATOM 714 O O . ARG A 1 94 ? -20.336 -31.819 -9.702 1.00 74.19 94 ARG A O 1
ATOM 721 N N . GLU A 1 95 ? -19.434 -30.270 -8.334 1.00 64.69 95 GLU A N 1
ATOM 722 C CA . GLU A 1 95 ? -18.173 -30.118 -9.060 1.00 64.69 95 GLU A CA 1
ATOM 723 C C . GLU A 1 95 ? -17.435 -31.454 -9.152 1.00 64.69 95 GLU A C 1
ATOM 725 O O . GLU A 1 95 ? -17.064 -31.863 -10.244 1.00 64.69 95 GLU A O 1
ATOM 730 N N . VAL A 1 96 ? -17.310 -32.214 -8.057 1.00 59.03 96 VAL A N 1
ATOM 731 C CA . VAL A 1 96 ? -16.684 -33.551 -8.075 1.00 59.03 96 VAL A CA 1
ATOM 732 C C . VAL A 1 96 ? -17.464 -34.536 -8.962 1.00 59.03 96 VAL A C 1
ATOM 734 O O . VAL A 1 96 ? -16.852 -35.314 -9.691 1.00 59.03 96 VAL A O 1
ATOM 737 N N . GLY A 1 97 ? -18.801 -34.480 -8.953 1.00 54.91 97 GLY A N 1
ATOM 738 C CA . GLY A 1 97 ? -19.657 -35.302 -9.818 1.00 54.91 97 GLY A CA 1
ATOM 739 C C . GLY A 1 97 ? -19.582 -34.944 -11.309 1.00 54.91 97 GLY A C 1
ATOM 740 O O . GLY A 1 97 ? -19.754 -35.820 -12.154 1.00 54.91 97 GLY A O 1
ATOM 741 N N . GLU A 1 98 ? -19.290 -33.687 -11.645 1.00 49.53 98 GLU A N 1
ATOM 742 C CA . GLU A 1 98 ? -18.999 -33.235 -13.013 1.00 49.53 98 GLU A CA 1
ATOM 743 C C . GLU A 1 98 ? -17.528 -33.491 -13.405 1.00 49.53 98 GLU A C 1
ATOM 745 O O . GLU A 1 98 ? -17.232 -33.747 -14.573 1.00 49.53 98 GLU A O 1
ATOM 750 N N . THR A 1 99 ? -16.616 -33.541 -12.428 1.00 44.62 99 THR A N 1
ATOM 751 C CA . THR A 1 99 ? -15.173 -33.781 -12.615 1.00 44.62 99 THR A CA 1
ATOM 752 C C . THR A 1 99 ? -14.840 -35.248 -12.930 1.00 44.62 99 THR A C 1
ATOM 754 O O . THR A 1 99 ? -13.852 -35.511 -13.616 1.00 44.62 99 THR A O 1
ATOM 757 N N . GLU A 1 100 ? -15.678 -36.229 -12.560 1.00 43.12 100 GLU A N 1
ATOM 758 C CA . GLU A 1 100 ? -15.502 -37.626 -13.017 1.00 43.12 100 GLU A CA 1
ATOM 759 C C . GLU A 1 100 ? -15.666 -37.796 -14.546 1.00 43.12 100 GLU A C 1
ATOM 761 O O . GLU A 1 100 ? -15.228 -38.804 -15.103 1.00 43.12 100 GLU A O 1
ATOM 766 N N . ALA A 1 101 ? -16.224 -36.802 -15.251 1.00 43.41 101 ALA A N 1
ATOM 767 C CA . ALA A 1 101 ? -16.312 -36.786 -16.714 1.00 43.41 101 ALA A CA 1
ATOM 768 C C . ALA A 1 101 ? -15.190 -35.981 -17.410 1.00 43.41 101 ALA A C 1
ATOM 770 O O . ALA A 1 101 ? -15.127 -35.983 -18.641 1.00 43.41 101 ALA A O 1
ATOM 771 N N . GLY A 1 102 ? -14.286 -35.332 -16.665 1.00 38.31 102 GLY A N 1
ATOM 772 C CA . GLY A 1 102 ? -13.270 -34.437 -17.227 1.00 38.31 102 GLY A CA 1
ATOM 773 C C . GLY A 1 102 ? -12.055 -34.255 -16.319 1.00 38.31 102 GLY A C 1
ATOM 774 O O . GLY A 1 102 ? -11.858 -33.198 -15.733 1.00 38.31 102 GLY A O 1
ATOM 775 N N . ALA A 1 103 ? -11.224 -35.288 -16.209 1.00 44.03 103 ALA A N 1
ATOM 776 C CA . ALA A 1 103 ? -9.962 -35.227 -15.481 1.00 44.03 103 ALA A CA 1
ATOM 777 C C . ALA A 1 103 ? -8.922 -34.328 -16.188 1.00 44.03 103 ALA A C 1
ATOM 779 O O . ALA A 1 103 ? -8.307 -34.774 -17.154 1.00 44.03 103 ALA A O 1
ATOM 780 N N . SER A 1 104 ? -8.718 -33.105 -15.678 1.00 42.28 104 SER A N 1
ATOM 781 C CA . SER A 1 104 ? -7.412 -32.441 -15.450 1.00 42.28 104 SER A CA 1
ATOM 782 C C . SER A 1 104 ? -7.626 -30.988 -14.982 1.00 42.28 104 SER A C 1
ATOM 784 O O . SER A 1 104 ? -7.780 -30.093 -15.808 1.00 42.28 104 SER A O 1
ATOM 786 N N . ALA A 1 105 ? -7.635 -30.727 -13.678 1.00 50.44 105 ALA A N 1
ATOM 787 C CA . ALA A 1 105 ? -7.530 -29.364 -13.153 1.00 50.44 105 ALA A CA 1
ATOM 788 C C . ALA A 1 105 ? -6.571 -29.403 -11.961 1.00 50.44 105 ALA A C 1
ATOM 790 O O . ALA A 1 105 ? -6.738 -30.255 -11.083 1.00 50.44 105 ALA A O 1
ATOM 791 N N . GLY A 1 106 ? -5.518 -28.582 -11.989 1.00 57.72 106 GLY A N 1
ATOM 792 C CA . GLY A 1 106 ? -4.535 -28.528 -10.913 1.00 57.72 106 GLY A CA 1
ATOM 793 C C . GLY A 1 106 ? -5.066 -27.820 -9.668 1.00 57.72 106 GLY A C 1
ATOM 794 O O . GLY A 1 106 ? -6.273 -27.701 -9.461 1.00 57.72 106 GLY A O 1
ATOM 795 N N . ALA A 1 107 ? -4.160 -27.450 -8.764 1.00 77.31 107 ALA A N 1
ATOM 796 C CA . ALA A 1 107 ? -4.524 -26.990 -7.429 1.00 77.31 107 ALA A CA 1
ATOM 797 C C . ALA A 1 107 ? -5.390 -25.716 -7.479 1.00 77.31 107 ALA A C 1
ATOM 799 O O . ALA A 1 107 ? -4.955 -24.674 -7.962 1.00 77.31 107 ALA A O 1
ATOM 800 N N . GLN A 1 108 ? -6.608 -25.806 -6.942 1.00 90.00 108 GLN A N 1
ATOM 801 C CA . GLN A 1 108 ? -7.516 -24.675 -6.783 1.00 90.00 108 GLN A CA 1
ATOM 802 C C . GLN A 1 108 ? -7.127 -23.871 -5.532 1.00 90.00 108 GLN A C 1
ATOM 804 O O . GLN A 1 108 ? -7.144 -24.407 -4.421 1.00 90.00 108 GLN A O 1
ATOM 809 N N . LEU A 1 109 ? -6.788 -22.596 -5.710 1.00 93.75 109 LEU A N 1
ATOM 810 C CA . LEU A 1 109 ? -6.379 -21.663 -4.659 1.00 93.75 109 LEU A CA 1
ATOM 811 C C . LEU A 1 109 ? -7.446 -20.584 -4.450 1.00 93.75 109 LEU A C 1
ATOM 813 O O . LEU A 1 109 ? -8.198 -20.255 -5.370 1.00 93.75 109 LEU A O 1
ATOM 817 N N . SER A 1 110 ? -7.502 -20.013 -3.244 1.00 94.81 110 SER A N 1
ATOM 818 C CA . SER A 1 110 ? -8.220 -18.751 -3.040 1.00 94.81 110 SER A CA 1
ATOM 819 C C . SER A 1 110 ? -7.383 -17.563 -3.540 1.00 94.81 110 SER A C 1
ATOM 821 O O . SER A 1 110 ? -6.149 -17.653 -3.534 1.00 94.81 110 SER A O 1
ATOM 823 N N . PRO A 1 111 ? -8.010 -16.425 -3.896 1.00 94.75 111 PRO A N 1
ATOM 824 C CA . PRO A 1 111 ? -7.287 -15.208 -4.275 1.00 94.75 111 PRO A CA 1
ATOM 825 C C . PRO A 1 111 ? -6.223 -14.795 -3.253 1.00 94.75 111 PRO A C 1
ATOM 827 O O . PRO A 1 111 ? -5.068 -14.573 -3.602 1.00 94.75 111 PRO A O 1
ATOM 830 N N . GLN A 1 112 ? -6.574 -14.802 -1.964 1.00 94.12 112 GLN A N 1
ATOM 831 C CA . GLN A 1 112 ? -5.654 -14.430 -0.888 1.00 94.12 112 GLN A CA 1
ATOM 832 C C . GLN A 1 112 ? -4.468 -15.398 -0.756 1.00 94.12 112 GLN A C 1
ATOM 834 O O . GLN A 1 112 ? -3.352 -14.968 -0.470 1.00 94.12 112 GLN A O 1
ATOM 839 N N . GLN A 1 113 ? -4.679 -16.702 -0.969 1.00 94.44 113 GLN A N 1
ATOM 840 C CA . GLN A 1 113 ? -3.596 -17.692 -0.941 1.00 94.44 113 GLN A CA 1
ATOM 841 C C . GLN A 1 113 ? -2.660 -17.535 -2.138 1.00 94.44 113 GLN A C 1
ATOM 843 O O . GLN A 1 113 ? -1.447 -17.654 -1.983 1.00 94.44 113 GLN A O 1
ATOM 848 N N . ALA A 1 114 ? -3.221 -17.264 -3.318 1.00 96.12 114 ALA A N 1
ATOM 849 C CA . ALA A 1 114 ? -2.438 -17.021 -4.518 1.00 96.12 114 ALA A CA 1
ATOM 850 C C . ALA A 1 114 ? -1.580 -15.760 -4.363 1.00 96.12 114 ALA A C 1
ATOM 852 O O . ALA A 1 114 ? -0.383 -15.816 -4.625 1.00 96.12 114 ALA A O 1
ATOM 853 N N . LEU A 1 115 ? -2.153 -14.661 -3.862 1.00 96.94 115 LEU A N 1
ATOM 854 C CA . LEU A 1 115 ? -1.428 -13.410 -3.635 1.00 96.94 115 LEU A CA 1
ATOM 855 C C . LEU A 1 115 ? -0.368 -13.556 -2.534 1.00 96.94 115 LEU A C 1
ATOM 857 O O . LEU A 1 115 ? 0.808 -13.400 -2.827 1.00 96.94 115 LEU A O 1
ATOM 861 N N . SER A 1 116 ? -0.736 -13.965 -1.314 1.00 96.31 116 SER A N 1
ATOM 862 C CA . SER A 1 116 ? 0.233 -14.095 -0.201 1.00 96.31 116 SER A CA 1
ATOM 863 C C . SER A 1 116 ? 1.334 -15.137 -0.434 1.00 96.31 116 SER A C 1
ATOM 865 O O . SER A 1 116 ? 2.394 -15.093 0.188 1.00 96.31 116 SER A O 1
ATOM 867 N N . GLY A 1 117 ? 1.107 -16.086 -1.345 1.00 96.25 117 GLY A N 1
ATOM 868 C CA . GLY A 1 117 ? 2.111 -17.042 -1.798 1.00 96.25 117 GLY A CA 1
ATOM 869 C C . GLY A 1 117 ? 3.016 -16.537 -2.924 1.00 96.25 117 GLY A C 1
ATOM 870 O O . GLY A 1 117 ? 3.838 -17.328 -3.390 1.00 96.25 117 GLY A O 1
ATOM 871 N N . THR A 1 118 ? 2.873 -15.288 -3.380 1.00 98.12 118 THR A N 1
ATOM 872 C CA . THR A 1 118 ? 3.531 -14.746 -4.577 1.00 98.12 118 THR A CA 1
ATOM 873 C C . THR A 1 118 ? 4.456 -13.582 -4.256 1.00 98.12 118 THR A C 1
ATOM 875 O O . THR A 1 118 ? 4.080 -12.602 -3.619 1.00 98.12 118 THR A O 1
ATOM 878 N N . ASN A 1 119 ? 5.669 -13.670 -4.796 1.00 98.31 119 ASN A N 1
ATOM 879 C CA . ASN A 1 119 ? 6.667 -12.613 -4.767 1.00 98.31 119 ASN A CA 1
ATOM 880 C C . ASN A 1 119 ? 7.030 -12.205 -6.192 1.00 98.31 119 ASN A C 1
ATOM 882 O O . ASN A 1 119 ? 7.362 -13.061 -7.012 1.00 98.31 119 ASN A O 1
ATOM 886 N N . LEU A 1 120 ? 7.021 -10.908 -6.472 1.00 98.56 120 LEU A N 1
ATOM 887 C CA . LEU A 1 120 ? 7.445 -10.331 -7.743 1.00 98.56 120 LEU A CA 1
ATOM 888 C C . LEU A 1 120 ? 8.887 -9.844 -7.623 1.00 98.56 120 LEU A C 1
ATOM 890 O O . LEU A 1 120 ? 9.254 -9.248 -6.618 1.00 98.56 120 LEU A O 1
ATOM 894 N N . PHE A 1 121 ? 9.715 -10.086 -8.628 1.00 98.56 121 PHE A N 1
ATOM 895 C CA . PHE A 1 121 ? 11.134 -9.765 -8.629 1.00 98.56 121 PHE A CA 1
ATOM 896 C C . PHE A 1 121 ? 11.497 -8.899 -9.825 1.00 98.56 121 PHE A C 1
ATOM 898 O O . PHE A 1 121 ? 11.224 -9.240 -10.974 1.00 98.56 121 PHE A O 1
ATOM 905 N N . VAL A 1 122 ? 12.197 -7.806 -9.545 1.00 98.19 122 VAL A N 1
ATOM 906 C CA . VAL A 1 122 ? 12.695 -6.872 -10.551 1.00 98.19 122 VAL A CA 1
ATOM 907 C C . VAL A 1 122 ? 13.989 -7.434 -11.129 1.00 98.19 122 VAL A C 1
ATOM 909 O O . VAL A 1 122 ? 15.027 -7.505 -10.459 1.00 98.19 122 VAL A O 1
ATOM 912 N N . ARG A 1 123 ? 13.939 -7.890 -12.377 1.00 97.88 123 ARG A N 1
ATOM 913 C CA . ARG A 1 123 ? 15.059 -8.521 -13.079 1.00 97.88 123 ARG A CA 1
ATOM 914 C C . ARG A 1 123 ? 15.345 -7.810 -14.391 1.00 97.88 123 ARG A C 1
ATOM 916 O O . ARG A 1 123 ? 14.556 -7.016 -14.889 1.00 97.88 123 ARG A O 1
ATOM 923 N N . TYR A 1 124 ? 16.527 -8.086 -14.926 1.00 97.19 124 TYR A N 1
ATOM 924 C CA . TYR A 1 124 ? 16.982 -7.529 -16.190 1.00 97.19 124 TYR A CA 1
ATOM 925 C C . TYR A 1 124 ? 17.528 -8.652 -17.055 1.00 97.19 124 TYR A C 1
ATOM 927 O O . TYR A 1 124 ? 18.336 -9.453 -16.576 1.00 97.19 124 TYR A O 1
ATOM 935 N N . GLU A 1 125 ? 17.131 -8.687 -18.325 1.00 96.44 125 GLU A N 1
ATOM 936 C CA . GLU A 1 125 ? 17.625 -9.676 -19.288 1.00 96.44 125 GLU A CA 1
ATOM 937 C C . GLU A 1 125 ? 19.150 -9.578 -19.448 1.00 96.44 125 GLU A C 1
ATOM 939 O O . GLU A 1 125 ? 19.853 -10.589 -19.522 1.00 96.44 125 GLU A O 1
ATOM 944 N N . SER A 1 126 ? 19.689 -8.357 -19.433 1.00 95.50 126 SER A N 1
ATOM 945 C CA . SER A 1 126 ? 21.124 -8.102 -19.440 1.00 95.50 126 SER A CA 1
ATOM 946 C C . SER A 1 126 ? 21.525 -6.971 -18.498 1.00 95.50 126 SER A C 1
ATOM 948 O O . SER A 1 126 ? 20.940 -5.891 -18.482 1.00 95.50 126 SER A O 1
ATOM 950 N N . LYS A 1 127 ? 22.638 -7.182 -17.786 1.00 91.12 127 LYS A N 1
ATOM 951 C CA . LYS A 1 127 ? 23.289 -6.159 -16.948 1.00 91.12 127 LYS A CA 1
ATOM 952 C C . LYS A 1 127 ? 23.989 -5.057 -17.750 1.00 91.12 127 LYS A C 1
ATOM 954 O O . LYS A 1 127 ? 24.422 -4.074 -17.165 1.00 91.12 127 LYS A O 1
ATOM 959 N N . SER A 1 128 ? 24.190 -5.254 -19.054 1.00 93.31 128 SER A N 1
ATOM 960 C CA . SER A 1 128 ? 24.842 -4.272 -19.931 1.00 93.31 128 SER A CA 1
ATOM 961 C C . SER A 1 128 ? 23.851 -3.370 -20.666 1.00 93.31 128 SER A C 1
ATOM 963 O O . SER A 1 128 ? 24.280 -2.515 -21.434 1.00 93.31 128 SER A O 1
ATOM 965 N N . GLN A 1 129 ? 22.555 -3.642 -20.525 1.00 96.62 129 GLN A N 1
ATOM 966 C CA . GLN A 1 129 ? 21.475 -2.853 -21.103 1.00 96.62 129 GLN A CA 1
ATOM 967 C C . GLN A 1 129 ? 20.927 -1.883 -20.045 1.00 96.62 129 GLN A C 1
ATOM 969 O O . GLN A 1 129 ? 21.175 -2.097 -18.854 1.00 96.62 129 GLN A O 1
ATOM 974 N N . PRO A 1 130 ? 20.202 -0.829 -20.454 1.00 97.38 130 PRO A N 1
ATOM 975 C CA . PRO A 1 130 ? 19.629 0.145 -19.533 1.00 97.38 130 PRO A CA 1
ATOM 976 C C . PRO A 1 130 ? 18.797 -0.480 -18.405 1.00 97.38 130 PRO A C 1
ATOM 978 O O . PRO A 1 130 ? 18.047 -1.438 -18.609 1.00 97.38 130 PRO A O 1
ATOM 981 N N . THR A 1 131 ? 18.952 0.074 -17.205 1.00 97.38 131 THR A N 1
ATOM 982 C CA . THR A 1 131 ? 18.259 -0.322 -15.968 1.00 97.38 131 THR A CA 1
ATOM 983 C C . THR A 1 131 ? 17.527 0.872 -15.357 1.00 97.38 131 THR A C 1
ATOM 985 O O . THR A 1 131 ? 17.747 2.011 -15.774 1.00 97.38 131 THR A O 1
ATOM 988 N N . LEU A 1 132 ? 16.722 0.647 -14.313 1.00 97.19 132 LEU A N 1
ATOM 989 C CA . LEU A 1 132 ? 16.126 1.743 -13.539 1.00 97.19 132 LEU A CA 1
ATOM 990 C C . LEU A 1 132 ? 17.178 2.670 -12.925 1.00 97.19 132 LEU A C 1
ATOM 992 O O . LEU A 1 132 ? 16.969 3.874 -12.895 1.00 97.19 132 LEU A O 1
ATOM 996 N N . GLU A 1 133 ? 18.341 2.145 -12.531 1.00 97.25 133 GLU A N 1
ATOM 997 C CA . GLU A 1 133 ? 19.480 2.958 -12.074 1.00 97.25 133 GLU A CA 1
ATOM 998 C C . GLU A 1 133 ? 20.015 3.855 -13.206 1.00 97.25 133 GLU A C 1
ATOM 1000 O O . GLU A 1 133 ? 20.273 5.038 -13.015 1.00 97.25 133 GLU A O 1
ATOM 1005 N N . THR A 1 134 ? 20.082 3.332 -14.436 1.00 96.75 134 THR A N 1
ATOM 1006 C CA . THR A 1 134 ? 20.496 4.125 -15.608 1.00 96.75 134 THR A CA 1
ATOM 1007 C C . THR A 1 134 ? 19.500 5.252 -15.907 1.00 96.75 134 THR A C 1
ATOM 1009 O O . THR A 1 134 ? 19.903 6.374 -16.223 1.00 96.75 134 THR A O 1
ATOM 1012 N N . ALA A 1 135 ? 18.198 4.964 -15.814 1.00 96.12 135 ALA A N 1
ATOM 1013 C CA . ALA A 1 135 ? 17.133 5.943 -16.030 1.00 96.12 135 ALA A CA 1
ATOM 1014 C C . ALA A 1 135 ? 17.046 6.988 -14.911 1.00 96.12 135 ALA A C 1
ATOM 1016 O O . ALA A 1 135 ? 16.819 8.167 -15.203 1.00 96.12 135 ALA A O 1
ATOM 1017 N N . HIS A 1 136 ? 17.271 6.568 -13.664 1.00 96.81 136 HIS A N 1
ATOM 1018 C CA . HIS A 1 136 ? 17.377 7.433 -12.493 1.00 96.81 136 HIS A CA 1
ATOM 1019 C C . HIS A 1 136 ? 18.455 8.505 -12.695 1.00 96.81 136 HI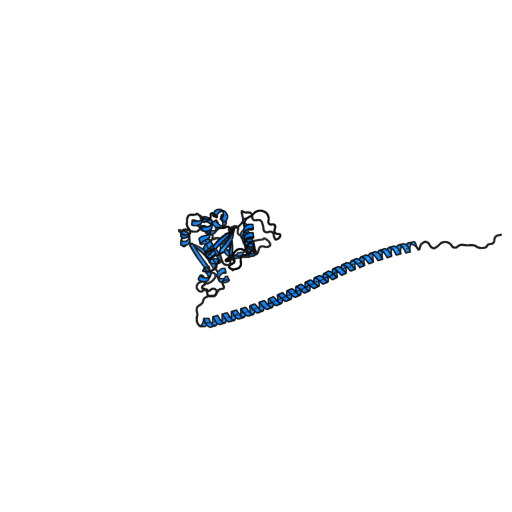S A C 1
ATOM 1021 O O . HIS A 1 136 ? 18.201 9.693 -12.489 1.00 96.81 136 HIS A O 1
ATOM 1027 N N . ASP A 1 137 ? 19.615 8.099 -13.219 1.00 95.25 137 ASP A N 1
ATOM 1028 C CA . ASP A 1 137 ? 20.734 8.990 -13.546 1.00 95.25 137 ASP A CA 1
ATOM 1029 C C . ASP A 1 137 ? 20.499 9.839 -14.814 1.00 95.25 137 ASP A C 1
ATOM 1031 O O . ASP A 1 137 ? 21.374 10.599 -15.236 1.00 95.25 137 ASP A O 1
ATOM 1035 N N . GLY A 1 138 ? 19.328 9.710 -15.449 1.00 93.62 138 GLY A N 1
ATOM 1036 C CA . GLY A 1 138 ? 18.944 10.451 -16.651 1.00 93.62 138 GLY A CA 1
ATOM 1037 C C . GLY A 1 138 ? 19.583 9.940 -17.945 1.00 93.62 138 GLY A C 1
ATOM 1038 O O . GLY A 1 138 ? 19.567 10.649 -18.950 1.00 93.62 138 GLY A O 1
ATOM 1039 N N . ASN A 1 139 ? 20.146 8.729 -17.939 1.00 94.94 139 ASN A N 1
ATOM 1040 C CA . ASN A 1 139 ? 20.906 8.165 -19.060 1.00 94.94 139 ASN A CA 1
ATOM 1041 C C . ASN A 1 139 ? 20.123 7.132 -19.888 1.00 94.94 139 ASN A C 1
ATOM 1043 O O . ASN A 1 139 ? 20.718 6.480 -20.744 1.00 94.94 139 ASN A O 1
ATOM 1047 N N . ALA A 1 140 ? 18.825 6.964 -19.628 1.00 95.88 140 ALA A N 1
ATOM 1048 C CA . ALA A 1 140 ? 17.942 6.094 -20.399 1.00 95.88 140 ALA A CA 1
ATOM 1049 C C . ALA A 1 140 ? 16.492 6.592 -20.382 1.00 95.88 140 ALA A C 1
ATOM 1051 O O . ALA A 1 140 ? 16.033 7.202 -19.401 1.00 95.88 140 ALA A O 1
ATOM 1052 N N . ASP A 1 141 ? 15.773 6.316 -21.468 1.00 94.50 141 ASP A N 1
ATOM 1053 C CA . ASP A 1 141 ? 14.327 6.501 -21.537 1.00 94.50 141 ASP A CA 1
ATOM 1054 C C . ASP A 1 141 ? 13.545 5.241 -21.128 1.00 94.50 141 ASP A C 1
ATOM 1056 O O . ASP A 1 141 ? 14.094 4.147 -20.964 1.00 94.50 141 ASP A O 1
ATOM 1060 N N . ARG A 1 142 ? 12.228 5.410 -20.957 1.00 95.38 142 ARG A N 1
ATOM 1061 C CA . ARG A 1 142 ? 11.326 4.329 -20.547 1.00 95.38 142 ARG A CA 1
ATOM 1062 C C . ARG A 1 142 ? 11.372 3.136 -21.489 1.00 95.38 142 ARG A C 1
ATOM 1064 O O . ARG A 1 142 ? 11.399 2.001 -21.024 1.00 95.38 142 ARG A O 1
ATOM 1071 N N . SER A 1 143 ? 11.366 3.377 -22.796 1.00 95.12 143 SER A N 1
ATOM 1072 C CA . SER A 1 143 ? 11.314 2.301 -23.785 1.00 95.12 143 SER A CA 1
ATOM 1073 C C . SER A 1 143 ? 12.586 1.454 -23.769 1.00 95.12 143 SER A C 1
ATOM 1075 O O . SER A 1 143 ? 12.519 0.230 -23.898 1.00 95.12 143 SER A O 1
ATOM 1077 N N . GLU A 1 144 ? 13.735 2.090 -23.534 1.00 95.81 144 GLU A N 1
ATOM 1078 C CA . GLU A 1 144 ? 15.019 1.414 -23.397 1.00 95.81 144 GLU A CA 1
ATOM 1079 C C . GLU A 1 144 ? 15.043 0.499 -22.167 1.00 95.81 144 GLU A C 1
ATOM 1081 O O . GLU A 1 144 ? 15.400 -0.676 -22.290 1.00 95.81 144 GLU A O 1
ATOM 1086 N N . VAL A 1 145 ? 14.608 0.989 -21.001 1.00 96.81 145 VAL A N 1
ATOM 1087 C CA . VAL A 1 145 ? 14.562 0.173 -19.775 1.00 96.81 145 VAL A CA 1
ATOM 1088 C C . VAL A 1 145 ? 13.507 -0.927 -19.867 1.00 96.81 145 VAL A C 1
ATOM 1090 O O . VAL A 1 145 ? 13.824 -2.073 -19.557 1.00 96.81 145 VAL A O 1
ATOM 1093 N N . ALA A 1 146 ? 12.297 -0.634 -20.352 1.00 95.12 146 ALA A N 1
ATOM 1094 C CA . ALA A 1 146 ? 11.214 -1.615 -20.487 1.00 95.12 146 ALA A CA 1
ATOM 1095 C C . ALA A 1 146 ? 11.605 -2.799 -21.391 1.00 95.12 146 ALA A C 1
ATOM 1097 O O . ALA A 1 146 ? 11.230 -3.942 -21.137 1.00 95.12 146 ALA A O 1
ATOM 1098 N N . SER A 1 147 ? 12.436 -2.565 -22.414 1.00 96.25 147 SER A N 1
ATOM 1099 C CA . SER A 1 147 ? 12.944 -3.648 -23.266 1.00 96.25 147 SER A CA 1
ATOM 1100 C C . SER A 1 147 ? 13.792 -4.677 -22.501 1.00 96.25 147 SER A C 1
ATOM 1102 O O . SER A 1 147 ? 13.805 -5.858 -22.862 1.00 96.25 147 SER A O 1
ATOM 1104 N N . ASN A 1 148 ? 14.445 -4.254 -21.415 1.00 97.56 148 ASN A N 1
ATOM 1105 C CA . ASN A 1 148 ? 15.367 -5.053 -20.612 1.00 97.56 148 ASN A CA 1
ATOM 1106 C C . ASN A 1 148 ? 14.769 -5.518 -19.271 1.00 97.56 148 ASN A C 1
ATOM 1108 O O . ASN A 1 148 ? 15.169 -6.566 -18.768 1.00 97.56 148 ASN A O 1
ATOM 1112 N N . LEU A 1 149 ? 13.841 -4.752 -18.695 1.00 97.69 149 LEU A N 1
ATOM 1113 C CA . LEU A 1 149 ? 13.178 -5.017 -17.418 1.00 97.69 149 LEU A CA 1
ATOM 1114 C C . LEU A 1 149 ? 12.248 -6.236 -17.517 1.00 97.69 149 LEU A C 1
ATOM 1116 O O . LEU A 1 149 ? 11.495 -6.387 -18.478 1.00 97.69 149 LEU A O 1
ATOM 1120 N N . ARG A 1 150 ? 12.297 -7.121 -16.523 1.00 97.00 150 ARG A N 1
ATOM 1121 C CA . ARG A 1 150 ? 11.408 -8.278 -16.374 1.00 97.00 150 ARG A CA 1
ATOM 1122 C C . ARG A 1 150 ? 10.886 -8.305 -14.947 1.00 97.00 150 ARG A C 1
ATOM 1124 O O . ARG A 1 150 ? 11.687 -8.298 -14.013 1.00 97.00 150 ARG A O 1
ATOM 1131 N N . LEU A 1 151 ? 9.569 -8.355 -14.792 1.00 97.06 151 LEU A N 1
ATOM 1132 C CA . LEU A 1 151 ? 8.932 -8.589 -13.504 1.00 97.06 151 LEU A CA 1
ATOM 1133 C C . LEU A 1 151 ? 8.641 -10.088 -13.384 1.00 97.06 151 LEU A C 1
ATOM 1135 O O . LEU A 1 151 ? 7.653 -10.593 -13.906 1.00 97.06 151 LEU A O 1
ATOM 1139 N N . GLU A 1 152 ? 9.565 -10.826 -12.776 1.00 97.19 152 GLU A N 1
ATOM 1140 C CA . GLU A 1 152 ? 9.452 -12.280 -12.626 1.00 97.19 152 GLU A CA 1
ATOM 1141 C C . GLU A 1 152 ? 8.645 -12.619 -11.372 1.00 97.19 152 GLU A C 1
ATOM 1143 O O . GLU A 1 152 ? 8.887 -12.048 -10.314 1.00 97.19 152 GLU A O 1
ATOM 1148 N N . HIS A 1 153 ? 7.721 -13.574 -11.446 1.00 95.81 153 HIS A N 1
ATOM 1149 C CA . HIS A 1 153 ? 6.984 -14.037 -10.272 1.00 95.81 153 HIS A CA 1
ATOM 1150 C C . HIS A 1 153 ? 7.571 -15.344 -9.727 1.00 95.81 153 HIS A C 1
ATOM 1152 O O . HIS A 1 153 ? 7.977 -16.239 -10.466 1.00 95.81 153 HIS A O 1
ATOM 1158 N N . HIS A 1 154 ? 7.597 -15.469 -8.406 1.00 96.62 154 HIS A N 1
ATOM 1159 C CA . HIS A 1 154 ? 8.004 -16.666 -7.686 1.00 96.62 154 HIS A CA 1
ATOM 1160 C C . HIS A 1 154 ? 6.925 -17.031 -6.678 1.00 96.62 154 HIS A C 1
ATOM 1162 O O . HIS A 1 154 ? 6.547 -16.211 -5.841 1.00 96.62 154 HIS A O 1
ATOM 1168 N N . THR A 1 155 ? 6.477 -18.280 -6.730 1.00 95.94 155 THR A N 1
ATOM 1169 C CA . THR A 1 155 ? 5.363 -18.773 -5.924 1.00 95.94 155 THR A CA 1
ATOM 1170 C C . THR A 1 155 ? 5.821 -19.798 -4.889 1.00 95.94 155 THR A C 1
ATOM 1172 O O . THR A 1 155 ? 6.720 -20.605 -5.129 1.00 95.94 155 THR A O 1
ATOM 1175 N N . GLY A 1 156 ? 5.174 -19.800 -3.723 1.00 92.56 156 GLY A N 1
ATOM 1176 C CA . GLY A 1 156 ? 5.298 -20.856 -2.708 1.00 92.56 156 GLY A CA 1
ATOM 1177 C C . GLY A 1 156 ? 4.530 -22.142 -3.051 1.00 92.56 156 GLY A C 1
ATOM 1178 O O . GLY A 1 156 ? 4.575 -23.112 -2.296 1.00 92.56 156 GLY A O 1
ATOM 1179 N N . PHE A 1 157 ? 3.820 -22.148 -4.179 1.00 92.50 157 PHE A N 1
ATOM 1180 C CA . PHE A 1 157 ? 3.022 -23.248 -4.719 1.00 92.50 157 PHE A CA 1
ATOM 1181 C C . PHE A 1 157 ? 3.417 -23.538 -6.174 1.00 92.50 157 PHE A C 1
ATOM 1183 O O . PHE A 1 157 ? 4.104 -22.738 -6.809 1.00 92.50 157 PHE A O 1
ATOM 1190 N N . ASP A 1 158 ? 2.981 -24.679 -6.708 1.00 90.19 158 ASP A N 1
ATOM 1191 C CA . ASP A 1 158 ? 3.169 -25.012 -8.123 1.00 90.19 158 ASP A CA 1
ATOM 1192 C C . ASP A 1 158 ? 2.202 -24.192 -8.985 1.00 90.19 158 ASP A C 1
ATOM 1194 O O . ASP A 1 158 ? 0.995 -24.430 -8.958 1.00 90.19 158 ASP A O 1
ATOM 1198 N N . SER A 1 159 ? 2.727 -23.202 -9.708 1.00 88.88 159 SER A N 1
ATOM 1199 C CA . SER A 1 159 ? 1.937 -22.279 -10.525 1.00 88.88 159 SER A CA 1
ATOM 1200 C C . SER A 1 159 ? 1.493 -22.865 -11.866 1.00 88.88 159 SER A C 1
ATOM 1202 O O . SER A 1 159 ? 0.561 -22.335 -12.463 1.00 88.88 159 SER A O 1
ATOM 1204 N N . SER A 1 160 ? 2.121 -23.948 -12.339 1.00 86.25 160 SER A N 1
ATOM 1205 C CA . SER A 1 160 ? 1.951 -24.433 -13.717 1.00 86.25 160 SER A CA 1
ATOM 1206 C C . SER A 1 160 ? 0.541 -24.943 -14.027 1.00 86.25 160 SER A C 1
ATOM 1208 O O . SER A 1 160 ? 0.039 -24.717 -15.126 1.00 86.25 160 SER A O 1
ATOM 1210 N N . ASP A 1 161 ? -0.109 -25.558 -13.039 1.00 86.88 161 ASP A N 1
ATOM 1211 C CA . ASP A 1 161 ? -1.478 -26.070 -13.143 1.00 86.88 161 ASP A CA 1
ATOM 1212 C C . ASP A 1 161 ? -2.436 -25.394 -12.134 1.00 86.88 161 ASP A C 1
ATOM 1214 O O . ASP A 1 161 ? -3.566 -25.850 -11.947 1.00 86.88 161 ASP A O 1
ATOM 1218 N N . ALA A 1 162 ? -2.005 -24.333 -11.440 1.00 92.44 162 ALA A N 1
ATOM 1219 C CA . ALA A 1 162 ? -2.825 -23.668 -10.428 1.00 92.44 162 ALA A CA 1
ATOM 1220 C C . ALA A 1 162 ? -3.955 -22.834 -11.049 1.00 92.44 162 ALA A C 1
ATOM 1222 O O . ALA A 1 162 ? -3.778 -22.162 -12.068 1.00 92.44 162 ALA A O 1
ATOM 1223 N N . ALA A 1 163 ? -5.108 -22.830 -10.381 1.00 93.75 163 ALA A N 1
ATOM 1224 C CA . ALA A 1 163 ? -6.249 -21.997 -10.739 1.00 93.75 163 ALA A CA 1
ATOM 1225 C C . ALA A 1 163 ? -6.794 -21.251 -9.516 1.00 93.75 163 ALA A C 1
ATOM 1227 O O . ALA A 1 163 ? -6.794 -21.771 -8.401 1.00 93.75 163 ALA A O 1
ATOM 1228 N N . VAL A 1 164 ? -7.284 -20.036 -9.738 1.00 95.12 164 VAL A N 1
ATOM 1229 C CA . VAL A 1 164 ? -7.903 -19.162 -8.739 1.00 95.12 164 VAL A CA 1
ATOM 1230 C C . VAL A 1 164 ? -9.308 -18.839 -9.219 1.00 95.12 164 VAL A C 1
ATOM 1232 O O . VAL A 1 164 ? -9.496 -18.288 -10.295 1.00 95.12 164 VAL A O 1
ATOM 1235 N N . ASP A 1 165 ? -10.304 -19.274 -8.457 1.00 90.56 165 ASP A N 1
ATOM 1236 C CA . ASP A 1 165 ? -11.729 -19.252 -8.816 1.00 90.56 165 ASP A CA 1
ATOM 1237 C C . ASP A 1 165 ? -12.046 -19.689 -10.268 1.00 90.56 165 ASP A C 1
ATOM 1239 O O . ASP A 1 165 ? -12.918 -19.130 -10.930 1.00 90.56 165 ASP A O 1
ATOM 1243 N N . GLY A 1 166 ? -11.340 -20.711 -10.775 1.00 88.12 166 GLY A N 1
ATOM 1244 C CA . GLY A 1 166 ? -11.499 -21.237 -12.137 1.00 88.12 166 GLY A CA 1
ATOM 1245 C C . GLY A 1 166 ? -10.681 -20.516 -13.217 1.00 88.12 166 GLY A C 1
ATOM 1246 O O . GLY A 1 166 ? -10.629 -20.999 -14.348 1.00 88.12 166 GLY A O 1
ATOM 1247 N N . THR A 1 167 ? -10.012 -19.414 -12.882 1.00 93.19 167 THR A N 1
ATOM 1248 C CA . THR A 1 167 ? -9.085 -18.688 -13.761 1.00 93.19 167 THR A CA 1
ATOM 1249 C C . THR A 1 167 ? -7.670 -19.253 -13.604 1.00 93.19 167 THR A C 1
ATOM 1251 O O . THR A 1 167 ? -7.246 -19.476 -12.469 1.00 93.19 167 THR A O 1
ATOM 1254 N N . PRO A 1 168 ? -6.907 -19.487 -14.688 1.00 95.25 168 PRO A N 1
ATOM 1255 C CA . PRO A 1 168 ? -5.494 -19.847 -14.583 1.00 95.25 168 PRO A CA 1
ATOM 1256 C C . PRO A 1 168 ? -4.725 -18.841 -13.723 1.00 95.25 168 PRO A C 1
ATOM 1258 O O . PRO A 1 168 ? -4.942 -17.637 -13.839 1.00 95.25 168 PRO A O 1
ATOM 1261 N N . TYR A 1 169 ? -3.823 -19.323 -12.868 1.00 95.56 169 TYR A N 1
ATOM 1262 C CA . TYR A 1 169 ? -3.119 -18.475 -11.903 1.00 95.56 169 TYR A CA 1
ATOM 1263 C C . TYR A 1 169 ? -2.424 -17.259 -12.542 1.00 95.56 169 TYR A C 1
ATOM 1265 O O . TYR A 1 169 ? -2.529 -16.159 -12.009 1.00 95.56 169 TYR A O 1
ATOM 1273 N N . GLU A 1 170 ? -1.749 -17.441 -13.678 1.00 94.38 170 GLU A N 1
ATOM 1274 C CA . GLU A 1 170 ? -1.019 -16.358 -14.351 1.00 94.38 170 GLU A CA 1
ATOM 1275 C C . GLU A 1 170 ? -1.970 -15.264 -14.864 1.00 94.38 170 GLU A C 1
ATOM 1277 O O . GLU A 1 170 ? -1.745 -14.083 -14.618 1.00 94.38 170 GLU A O 1
ATOM 1282 N N . GLU A 1 171 ? -3.100 -15.657 -15.462 1.00 95.88 171 GLU A N 1
ATOM 1283 C CA . GLU A 1 171 ? -4.149 -14.724 -15.896 1.00 95.88 171 GLU A CA 1
ATOM 1284 C C . GLU A 1 171 ? -4.796 -14.005 -14.703 1.00 95.88 171 GLU A C 1
ATOM 1286 O O . GLU A 1 171 ? -5.050 -12.800 -14.763 1.00 95.88 171 GLU A O 1
ATOM 1291 N N . PHE A 1 172 ? -5.032 -14.721 -13.598 1.00 96.81 172 PHE A N 1
ATOM 1292 C CA . PHE A 1 172 ? -5.508 -14.116 -12.358 1.00 96.81 172 PHE A CA 1
ATOM 1293 C C . PHE A 1 172 ? -4.519 -13.059 -11.856 1.00 96.81 172 PHE A C 1
ATOM 1295 O O . PHE A 1 172 ? -4.931 -11.918 -11.654 1.00 96.81 172 PHE A O 1
ATOM 1302 N N . LEU A 1 173 ? -3.237 -13.411 -11.709 1.00 97.25 173 LEU A N 1
ATOM 1303 C CA . LEU A 1 173 ? -2.196 -12.525 -11.189 1.00 97.25 173 LEU A CA 1
ATOM 1304 C C . LEU A 1 173 ? -2.095 -11.238 -12.013 1.00 97.25 173 LEU A C 1
ATOM 1306 O O . LEU A 1 173 ? -2.170 -10.153 -11.451 1.00 97.25 173 LEU A O 1
ATOM 1310 N N . GLU A 1 174 ? -1.977 -11.346 -13.337 1.00 95.81 174 GLU A N 1
ATOM 1311 C CA . GLU A 1 174 ? -1.829 -10.177 -14.215 1.00 95.81 174 GLU A CA 1
ATOM 1312 C C . GLU A 1 174 ? -3.058 -9.252 -14.193 1.00 95.81 174 GLU A C 1
ATOM 1314 O O . GLU A 1 174 ? -2.951 -8.050 -14.456 1.00 95.81 174 GLU A O 1
ATOM 1319 N N . SER A 1 175 ? -4.234 -9.790 -13.850 1.00 94.44 175 SER A N 1
ATOM 1320 C CA . SER A 1 175 ? -5.469 -9.013 -13.731 1.00 94.44 175 SER A CA 1
ATOM 1321 C C . SER A 1 175 ? -5.591 -8.234 -12.417 1.00 94.44 175 SER A C 1
ATOM 1323 O O . SER A 1 175 ? -6.373 -7.276 -12.346 1.00 94.44 175 SER A O 1
ATOM 1325 N N . THR A 1 176 ? -4.836 -8.606 -11.377 1.00 96.25 176 THR A N 1
ATOM 1326 C CA . THR A 1 176 ? -5.015 -8.018 -10.048 1.00 96.25 176 THR A CA 1
ATOM 1327 C C . THR A 1 176 ? -4.505 -6.580 -9.971 1.00 96.25 176 THR A C 1
ATOM 1329 O O . THR A 1 176 ? -3.765 -6.091 -10.834 1.00 96.25 176 THR A O 1
ATOM 1332 N N . MET A 1 177 ? -4.967 -5.830 -8.970 1.00 96.31 177 MET A N 1
ATOM 1333 C CA . MET A 1 177 ? -4.480 -4.467 -8.748 1.00 96.31 177 MET A CA 1
ATOM 1334 C C . MET A 1 177 ? -3.039 -4.479 -8.236 1.00 96.31 177 MET A C 1
ATOM 1336 O O . MET A 1 177 ? -2.254 -3.623 -8.629 1.00 96.31 177 MET A O 1
ATOM 1340 N N . GLU A 1 178 ? -2.685 -5.477 -7.429 1.00 97.81 178 GLU A N 1
ATOM 1341 C CA . GLU A 1 178 ? -1.363 -5.694 -6.854 1.00 97.81 178 GLU A CA 1
ATOM 1342 C C . GLU A 1 178 ? -0.295 -5.801 -7.944 1.00 97.81 178 GLU A C 1
ATOM 1344 O O . GLU A 1 178 ? 0.662 -5.026 -7.954 1.00 97.81 178 GLU A O 1
ATOM 1349 N N . TYR A 1 179 ? -0.476 -6.725 -8.896 1.00 97.62 179 TYR A N 1
ATOM 1350 C CA . TYR A 1 179 ? 0.491 -6.936 -9.972 1.00 97.62 179 TYR A CA 1
ATOM 1351 C C . TYR A 1 179 ? 0.652 -5.678 -10.824 1.00 97.62 179 TYR A C 1
ATOM 1353 O O . TYR A 1 179 ? 1.767 -5.200 -11.031 1.00 97.62 179 TYR A O 1
ATOM 1361 N N . ARG A 1 180 ? -0.471 -5.092 -11.259 1.00 97.25 180 ARG A N 1
ATOM 1362 C CA . ARG A 1 180 ? -0.464 -3.883 -12.091 1.00 97.25 180 ARG A CA 1
ATOM 1363 C C . ARG A 1 180 ? 0.165 -2.689 -11.372 1.00 97.25 180 ARG A C 1
ATOM 1365 O O . ARG A 1 180 ? 0.786 -1.857 -12.028 1.00 97.25 180 ARG A O 1
ATOM 1372 N N . LEU A 1 181 ? 0.009 -2.577 -10.051 1.00 98.06 181 LEU A N 1
ATOM 1373 C CA . LEU A 1 181 ? 0.634 -1.500 -9.287 1.00 98.06 181 LEU A CA 1
ATOM 1374 C C . LEU A 1 181 ? 2.148 -1.684 -9.199 1.00 98.06 181 LEU A C 1
ATOM 1376 O O . LEU A 1 181 ? 2.869 -0.707 -9.364 1.00 98.06 181 LEU A O 1
ATOM 1380 N N . VAL A 1 182 ? 2.645 -2.902 -8.955 1.00 98.25 182 VAL A N 1
ATOM 1381 C CA . VAL A 1 182 ? 4.097 -3.167 -8.929 1.00 98.25 182 VAL A CA 1
ATOM 1382 C C . VAL A 1 182 ? 4.717 -2.950 -10.311 1.00 98.25 182 VAL A C 1
ATOM 1384 O O . VAL A 1 182 ? 5.805 -2.378 -10.421 1.00 98.25 182 VAL A O 1
ATOM 1387 N N . ASP A 1 183 ? 4.009 -3.345 -11.366 1.00 97.38 183 ASP A N 1
ATOM 1388 C CA . ASP A 1 183 ? 4.386 -3.059 -12.748 1.00 97.38 183 ASP A CA 1
ATOM 1389 C C . ASP A 1 183 ? 4.487 -1.542 -12.990 1.00 97.38 183 ASP A C 1
ATOM 1391 O O . ASP A 1 183 ? 5.551 -1.041 -13.347 1.00 97.38 183 ASP A O 1
ATOM 1395 N N . TRP A 1 184 ? 3.456 -0.764 -12.642 1.00 97.62 184 TRP A N 1
ATOM 1396 C CA . TRP A 1 184 ? 3.501 0.703 -12.729 1.00 97.62 184 TRP A CA 1
ATOM 1397 C C . TRP A 1 184 ? 4.604 1.329 -11.855 1.00 97.62 184 TRP A C 1
ATOM 1399 O O . TRP A 1 184 ? 5.330 2.216 -12.308 1.00 97.62 184 TRP A O 1
ATOM 1409 N N . LEU A 1 185 ? 4.791 0.850 -10.624 1.00 97.12 185 LEU A N 1
ATOM 1410 C CA . LEU A 1 185 ? 5.818 1.333 -9.698 1.00 97.12 185 LEU A CA 1
ATOM 1411 C C . LEU A 1 185 ? 7.223 1.206 -10.303 1.00 97.12 185 LEU A C 1
ATOM 1413 O O . LEU A 1 185 ? 8.063 2.087 -10.120 1.00 97.12 185 LEU A O 1
ATOM 1417 N N . THR A 1 186 ? 7.471 0.115 -11.028 1.00 96.12 186 THR A N 1
ATOM 1418 C CA . THR A 1 186 ? 8.792 -0.207 -11.578 1.00 96.12 186 THR A CA 1
ATOM 1419 C C . THR A 1 186 ? 8.974 0.239 -13.025 1.00 96.12 186 THR A C 1
ATOM 1421 O O . THR A 1 186 ? 10.104 0.496 -13.423 1.00 96.12 186 THR A O 1
ATOM 1424 N N . GLU A 1 187 ? 7.908 0.403 -13.809 1.00 95.12 187 GLU A N 1
ATOM 1425 C CA . GLU A 1 187 ? 8.001 0.796 -15.220 1.00 95.12 187 GLU A CA 1
ATOM 1426 C C . GLU A 1 187 ? 7.692 2.282 -15.469 1.00 95.12 187 GLU A C 1
ATOM 1428 O O . GLU A 1 187 ? 8.201 2.863 -16.431 1.00 95.12 187 GLU A O 1
ATOM 1433 N N . MET A 1 188 ? 6.872 2.913 -14.622 1.00 95.56 188 MET A N 1
ATOM 1434 C CA . MET A 1 188 ? 6.299 4.243 -14.872 1.00 95.56 188 MET A CA 1
ATOM 1435 C C . MET A 1 188 ? 6.708 5.295 -13.855 1.00 95.56 188 MET A C 1
ATOM 1437 O O . MET A 1 188 ? 7.167 6.368 -14.252 1.00 95.56 188 MET A O 1
ATOM 1441 N N . LEU A 1 189 ? 6.560 5.002 -12.561 1.00 96.38 189 LEU A N 1
ATOM 1442 C CA . LEU A 1 189 ? 6.590 6.031 -11.519 1.00 96.38 189 LEU A CA 1
ATOM 1443 C C . LEU A 1 189 ? 7.888 6.852 -11.514 1.00 96.38 189 LEU A C 1
ATOM 1445 O O . LEU A 1 189 ? 7.856 8.070 -11.348 1.00 96.38 189 LEU A O 1
ATOM 1449 N N . LEU A 1 190 ? 9.034 6.211 -11.761 1.00 96.81 190 LEU A N 1
ATOM 1450 C CA . LEU A 1 190 ? 10.325 6.899 -11.856 1.00 96.81 190 LEU A CA 1
ATOM 1451 C C . LEU A 1 190 ? 10.293 8.022 -12.902 1.00 96.81 190 LEU A C 1
ATOM 1453 O O . LEU A 1 190 ? 10.791 9.122 -12.660 1.00 96.81 190 LEU A O 1
ATOM 1457 N N . TYR A 1 191 ? 9.688 7.759 -14.058 1.00 96.25 191 TYR A N 1
ATOM 1458 C CA . TYR A 1 191 ? 9.573 8.729 -15.141 1.00 96.25 191 TYR A CA 1
ATOM 1459 C C . TYR A 1 191 ? 8.556 9.816 -14.815 1.00 96.25 191 TYR A C 1
ATOM 1461 O O . TYR A 1 191 ? 8.846 10.983 -15.047 1.00 96.25 191 TYR A O 1
ATOM 1469 N N . GLU A 1 192 ? 7.416 9.467 -14.219 1.00 95.50 192 GLU A N 1
ATOM 1470 C CA . GLU A 1 192 ? 6.408 10.448 -13.795 1.00 95.50 192 GLU A CA 1
ATOM 1471 C C . GLU A 1 192 ? 6.992 11.446 -12.786 1.00 95.50 192 GLU A C 1
ATOM 1473 O O . GLU A 1 192 ? 6.875 12.656 -12.974 1.00 95.50 192 GLU A O 1
ATOM 1478 N N . ILE A 1 193 ? 7.723 10.972 -11.772 1.00 94.56 193 ILE A N 1
ATOM 1479 C CA . ILE A 1 193 ? 8.386 11.839 -10.786 1.00 94.56 193 ILE A CA 1
ATOM 1480 C C . ILE A 1 193 ? 9.420 12.752 -11.460 1.00 94.56 193 ILE A C 1
ATOM 1482 O O . ILE A 1 193 ? 9.491 13.953 -11.176 1.00 94.56 193 ILE A O 1
ATOM 1486 N N . ARG A 1 194 ? 10.243 12.193 -12.353 1.00 94.12 194 ARG A N 1
ATOM 1487 C CA . ARG A 1 194 ? 11.311 12.933 -13.034 1.00 94.12 194 ARG A CA 1
ATOM 1488 C C . ARG A 1 194 ? 10.758 13.989 -13.985 1.00 94.12 194 ARG A C 1
ATOM 1490 O O . ARG A 1 194 ? 11.191 15.140 -13.945 1.00 94.12 194 ARG A O 1
ATOM 1497 N N . ASP A 1 195 ? 9.818 13.601 -14.836 1.00 94.19 195 ASP A N 1
ATOM 1498 C CA . ASP A 1 195 ? 9.338 14.412 -15.952 1.00 94.19 195 ASP A CA 1
ATOM 1499 C C . ASP A 1 195 ? 8.402 15.539 -15.472 1.00 94.19 195 ASP A C 1
ATOM 1501 O O . ASP A 1 195 ? 8.312 16.586 -16.116 1.00 94.19 195 ASP A O 1
ATOM 1505 N N . THR A 1 196 ? 7.791 15.381 -14.293 1.00 92.81 196 THR A N 1
ATOM 1506 C CA . THR A 1 196 ? 7.002 16.420 -13.598 1.00 92.81 196 THR A CA 1
ATOM 1507 C C . THR A 1 196 ? 7.863 17.328 -12.709 1.00 92.81 196 THR A C 1
ATOM 1509 O O . THR A 1 196 ? 7.384 18.324 -12.169 1.00 92.81 196 THR A O 1
ATOM 1512 N N . GLY A 1 197 ? 9.166 17.040 -12.591 1.00 90.38 197 GLY A N 1
ATOM 1513 C CA . GLY A 1 197 ? 10.120 17.843 -11.823 1.00 90.38 197 GLY A CA 1
ATOM 1514 C C . GLY A 1 197 ? 10.050 17.635 -10.307 1.00 90.38 197 GLY A C 1
ATOM 1515 O O . GLY A 1 197 ? 10.616 18.431 -9.554 1.00 90.38 197 GLY A O 1
ATOM 1516 N N . ASN A 1 198 ? 9.395 16.565 -9.856 1.00 88.88 198 ASN A N 1
ATOM 1517 C CA . ASN A 1 198 ? 9.214 16.229 -8.446 1.00 88.88 198 ASN A CA 1
ATOM 1518 C C . ASN A 1 198 ? 10.364 15.400 -7.852 1.00 88.88 198 ASN A C 1
ATOM 1520 O O . ASN A 1 198 ? 10.313 15.068 -6.672 1.00 88.88 198 ASN A O 1
ATOM 1524 N N . SER A 1 199 ? 11.435 15.125 -8.604 1.00 87.31 199 SER A N 1
ATOM 1525 C CA . SER A 1 199 ? 12.572 14.307 -8.143 1.00 87.31 199 SER A CA 1
ATOM 1526 C C . SER A 1 199 ? 13.230 14.793 -6.847 1.00 87.31 199 SER A C 1
ATOM 1528 O O . SER A 1 199 ? 13.684 13.980 -6.059 1.00 87.31 199 SER A O 1
ATOM 1530 N N . ASN A 1 200 ? 13.242 16.103 -6.572 1.00 83.69 200 ASN A N 1
ATOM 1531 C CA . ASN A 1 200 ? 13.725 16.619 -5.283 1.00 83.69 200 ASN A CA 1
ATOM 1532 C C . ASN A 1 200 ? 12.668 16.536 -4.168 1.00 83.69 200 ASN A C 1
ATOM 1534 O O . ASN A 1 200 ? 13.018 16.391 -3.001 1.00 83.69 200 ASN A O 1
ATOM 1538 N N . GLY A 1 201 ? 11.386 16.709 -4.509 1.00 84.69 201 GLY A N 1
ATOM 1539 C CA . GLY A 1 201 ? 10.281 16.708 -3.544 1.00 84.69 201 GLY A CA 1
ATOM 1540 C C . GLY A 1 201 ? 9.908 15.304 -3.069 1.00 84.69 201 GLY A C 1
ATOM 1541 O O . GLY A 1 201 ? 9.472 15.144 -1.934 1.00 84.69 201 GLY A O 1
ATOM 1542 N N . LEU A 1 202 ? 10.136 14.309 -3.927 1.00 89.75 202 LEU A N 1
ATOM 1543 C CA . LEU A 1 202 ? 9.952 12.878 -3.699 1.00 89.75 202 LEU A CA 1
ATOM 1544 C C . LEU A 1 202 ? 11.294 12.128 -3.688 1.00 89.75 202 LEU A C 1
ATOM 1546 O O . LEU A 1 202 ? 11.354 10.984 -4.126 1.00 89.75 202 LEU A O 1
ATOM 1550 N N . GLY A 1 203 ? 12.375 12.779 -3.246 1.00 91.00 203 GLY A N 1
ATOM 1551 C CA . GLY A 1 203 ? 13.741 12.256 -3.368 1.00 91.00 203 GLY A CA 1
ATOM 1552 C C . GLY A 1 203 ? 13.916 10.848 -2.805 1.00 91.00 203 GLY A C 1
ATOM 1553 O O . GLY A 1 203 ? 14.425 9.983 -3.508 1.00 91.00 203 GLY A O 1
ATOM 1554 N N . ASP A 1 204 ? 13.404 10.580 -1.600 1.00 92.25 204 ASP A N 1
ATOM 1555 C CA . ASP A 1 204 ? 13.561 9.261 -0.976 1.00 92.25 204 ASP A CA 1
ATOM 1556 C C . ASP A 1 204 ? 12.852 8.168 -1.792 1.00 92.25 204 ASP A C 1
ATOM 1558 O O . ASP A 1 204 ? 13.392 7.078 -1.980 1.00 92.25 204 ASP A O 1
ATOM 1562 N N . LEU A 1 205 ? 11.659 8.462 -2.328 1.00 95.06 205 LEU A N 1
ATOM 1563 C CA . LEU A 1 205 ? 10.919 7.535 -3.189 1.00 95.06 205 LEU A CA 1
ATOM 1564 C C . LEU A 1 205 ? 11.599 7.370 -4.555 1.00 95.06 205 LEU A C 1
ATOM 1566 O O . LEU A 1 205 ? 11.739 6.250 -5.041 1.00 95.06 205 LEU A O 1
ATOM 1570 N N . TYR A 1 206 ? 12.054 8.466 -5.161 1.00 95.94 206 TYR A N 1
ATOM 1571 C CA . TYR A 1 206 ? 12.761 8.462 -6.440 1.00 95.94 206 TYR A CA 1
ATOM 1572 C C . TYR A 1 206 ? 14.045 7.619 -6.372 1.00 95.94 206 TYR A C 1
ATOM 1574 O O . TYR A 1 206 ? 14.266 6.769 -7.238 1.00 95.94 206 TYR A O 1
ATOM 1582 N N . ASP A 1 207 ? 14.823 7.775 -5.298 1.00 96.94 207 ASP A N 1
ATOM 1583 C CA . ASP A 1 207 ? 16.050 7.020 -5.024 1.00 96.94 207 ASP A CA 1
ATOM 1584 C C . ASP A 1 207 ? 15.761 5.547 -4.659 1.00 96.94 207 ASP A C 1
ATOM 1586 O O . ASP A 1 207 ? 16.597 4.660 -4.871 1.00 96.94 207 ASP A O 1
ATOM 1590 N N . ALA A 1 208 ? 14.581 5.255 -4.101 1.00 97.62 208 ALA A N 1
ATOM 1591 C CA . ALA A 1 208 ? 14.180 3.905 -3.716 1.00 97.62 208 ALA A CA 1
ATOM 1592 C C . ALA A 1 208 ? 13.764 3.029 -4.905 1.00 97.62 208 ALA A C 1
ATOM 1594 O O . ALA A 1 208 ? 14.049 1.831 -4.884 1.00 97.62 208 ALA A O 1
ATOM 1595 N N . ILE A 1 209 ? 13.140 3.584 -5.952 1.00 98.00 209 ILE A N 1
ATOM 1596 C CA . ILE A 1 209 ? 12.610 2.792 -7.082 1.00 98.00 209 ILE A CA 1
ATOM 1597 C C . ILE A 1 209 ? 13.683 1.889 -7.729 1.00 98.00 209 ILE A C 1
ATOM 1599 O O . ILE A 1 209 ? 13.437 0.688 -7.863 1.00 98.00 209 ILE A O 1
ATOM 1603 N N . PRO A 1 210 ? 14.901 2.368 -8.062 1.00 97.88 210 PRO A N 1
ATOM 1604 C CA . PRO A 1 210 ? 15.949 1.509 -8.625 1.00 97.88 210 PRO A CA 1
ATOM 1605 C C . PRO A 1 210 ? 16.473 0.429 -7.669 1.00 97.88 210 PRO A C 1
ATOM 1607 O O . PRO A 1 210 ? 17.107 -0.531 -8.116 1.00 97.88 210 PRO A O 1
ATOM 1610 N N . ARG A 1 211 ? 16.262 0.597 -6.356 1.00 98.19 211 ARG A N 1
ATOM 1611 C CA . ARG A 1 211 ? 16.725 -0.329 -5.312 1.00 98.19 211 ARG A CA 1
ATOM 1612 C C . ARG A 1 211 ? 15.767 -1.495 -5.087 1.00 98.19 211 ARG A C 1
ATOM 1614 O O . ARG A 1 211 ? 16.196 -2.476 -4.476 1.00 98.19 211 ARG A O 1
ATOM 1621 N N . ILE A 1 212 ? 14.522 -1.400 -5.562 1.00 98.56 212 ILE A N 1
ATOM 1622 C CA . ILE A 1 212 ? 13.520 -2.462 -5.433 1.00 98.56 212 ILE A CA 1
ATOM 1623 C C . ILE A 1 212 ? 14.057 -3.734 -6.099 1.00 98.56 212 ILE A C 1
ATOM 1625 O O . ILE A 1 212 ? 14.339 -3.761 -7.297 1.00 98.56 212 ILE A O 1
ATOM 1629 N N . ASP A 1 213 ? 14.209 -4.796 -5.310 1.00 98.44 213 ASP A N 1
ATOM 1630 C CA . ASP A 1 213 ? 14.569 -6.132 -5.794 1.00 98.44 213 ASP A CA 1
ATOM 1631 C C . ASP A 1 213 ? 13.353 -7.045 -5.879 1.00 98.44 213 ASP A C 1
ATOM 1633 O O . ASP A 1 213 ? 13.226 -7.817 -6.832 1.00 98.44 213 ASP A O 1
ATOM 1637 N N . ARG A 1 214 ? 12.477 -6.951 -4.875 1.00 98.25 214 ARG A N 1
ATOM 1638 C CA . ARG A 1 214 ? 11.317 -7.817 -4.687 1.00 98.25 214 ARG A CA 1
ATOM 1639 C C . ARG A 1 214 ? 10.122 -7.012 -4.193 1.00 98.25 214 ARG A C 1
ATOM 1641 O O . ARG A 1 214 ? 10.300 -6.136 -3.357 1.00 98.25 214 ARG A O 1
ATOM 1648 N N . ALA A 1 215 ? 8.922 -7.363 -4.627 1.00 98.69 215 ALA A N 1
ATOM 1649 C CA . ALA A 1 215 ? 7.672 -6.993 -3.982 1.00 98.69 215 ALA A CA 1
ATOM 1650 C C . ALA A 1 215 ? 6.951 -8.259 -3.502 1.00 98.69 215 ALA A C 1
ATOM 1652 O O . ALA A 1 215 ? 6.771 -9.202 -4.272 1.00 98.69 215 ALA A O 1
ATOM 1653 N N . GLU A 1 216 ? 6.579 -8.298 -2.230 1.00 98.50 216 GLU A N 1
ATOM 1654 C CA . GLU A 1 216 ? 5.736 -9.351 -1.660 1.00 98.50 216 GLU A CA 1
ATOM 1655 C C . GLU A 1 216 ? 4.279 -8.899 -1.726 1.00 98.50 216 GLU A C 1
ATOM 1657 O O . GLU A 1 216 ? 3.983 -7.759 -1.357 1.00 98.50 216 GLU A O 1
ATOM 1662 N N . LEU A 1 217 ? 3.383 -9.768 -2.195 1.00 98.31 217 LEU A N 1
ATOM 1663 C CA . LEU A 1 217 ? 1.944 -9.505 -2.188 1.00 98.31 217 LEU A CA 1
ATOM 1664 C C . LEU A 1 217 ? 1.349 -10.101 -0.905 1.00 98.31 217 LEU A C 1
ATOM 1666 O O . LEU A 1 217 ? 1.745 -11.190 -0.504 1.00 98.31 217 LEU A O 1
ATOM 1670 N N . GLY A 1 218 ? 0.431 -9.404 -0.234 1.00 96.44 218 GLY A N 1
ATOM 1671 C CA . GLY A 1 218 ? -0.089 -9.806 1.081 1.00 96.44 218 GLY A CA 1
ATOM 1672 C C . GLY A 1 218 ? 1.005 -9.916 2.153 1.00 96.44 218 GLY A C 1
ATOM 1673 O O . GLY A 1 218 ? 1.042 -10.888 2.911 1.00 96.44 218 GLY A O 1
ATOM 1674 N N . ALA A 1 219 ? 1.927 -8.953 2.170 1.00 96.19 219 ALA A N 1
ATOM 1675 C CA . ALA A 1 219 ? 3.119 -8.953 3.004 1.00 96.19 219 ALA A CA 1
ATOM 1676 C C . ALA A 1 219 ? 2.795 -8.841 4.501 1.00 96.19 219 ALA A C 1
ATOM 1678 O O . ALA A 1 219 ? 1.878 -8.131 4.916 1.00 96.19 219 ALA A O 1
ATOM 1679 N N . THR A 1 220 ? 3.602 -9.504 5.330 1.00 95.69 220 THR A N 1
ATOM 1680 C CA . THR A 1 220 ? 3.566 -9.376 6.794 1.00 95.69 220 THR A CA 1
ATOM 1681 C C . THR A 1 220 ? 4.953 -8.998 7.297 1.00 95.69 220 THR A C 1
ATOM 1683 O O . THR A 1 220 ? 5.923 -9.713 7.047 1.00 95.69 220 THR A O 1
ATOM 1686 N N . ILE A 1 221 ? 5.055 -7.881 8.013 1.00 94.00 221 ILE A N 1
ATOM 1687 C CA . ILE A 1 221 ? 6.311 -7.345 8.540 1.00 94.00 221 ILE A CA 1
ATOM 1688 C C . ILE A 1 221 ? 6.311 -7.491 10.054 1.00 94.00 221 ILE A C 1
ATOM 1690 O O . ILE A 1 221 ? 5.419 -6.985 10.731 1.00 94.00 221 ILE A O 1
ATOM 1694 N N . SER A 1 222 ? 7.330 -8.164 10.582 1.00 89.06 222 SER A N 1
ATOM 1695 C CA . SER A 1 222 ? 7.541 -8.288 12.024 1.00 89.06 222 SER A CA 1
ATOM 1696 C C . SER A 1 222 ? 8.168 -7.025 12.607 1.00 89.06 222 SER A C 1
ATOM 1698 O O . SER A 1 222 ? 9.168 -6.537 12.090 1.00 89.06 222 SER A O 1
ATOM 1700 N N . LEU A 1 223 ? 7.617 -6.559 13.725 1.00 84.62 223 LEU A N 1
ATOM 1701 C CA . LEU A 1 223 ? 8.091 -5.425 14.527 1.00 84.62 223 LEU A CA 1
ATOM 1702 C C . LEU A 1 223 ? 8.534 -5.871 15.934 1.00 84.62 223 LEU A C 1
ATOM 1704 O O . LEU A 1 223 ? 8.649 -5.063 16.842 1.00 84.62 223 LEU A O 1
ATOM 1708 N N . ALA A 1 224 ? 8.787 -7.170 16.122 1.00 66.69 224 ALA A N 1
ATOM 1709 C CA . ALA A 1 224 ? 9.020 -7.801 17.427 1.00 66.69 224 ALA A CA 1
ATOM 1710 C C . ALA A 1 224 ? 10.242 -7.284 18.221 1.00 66.69 224 ALA A C 1
ATOM 1712 O O . ALA A 1 224 ? 10.391 -7.639 19.389 1.00 66.69 224 ALA A O 1
ATOM 1713 N N . ASP A 1 225 ? 11.117 -6.486 17.606 1.00 59.03 225 ASP A N 1
ATOM 1714 C CA . ASP A 1 225 ? 12.261 -5.853 18.275 1.00 59.03 225 ASP A CA 1
ATOM 1715 C C . ASP A 1 225 ? 11.930 -4.444 18.822 1.00 59.03 225 ASP A C 1
ATOM 1717 O O . ASP A 1 225 ? 12.803 -3.781 19.388 1.00 59.03 225 ASP A O 1
ATOM 1721 N N . ASP A 1 226 ? 10.682 -3.986 18.683 1.00 58.84 226 ASP A N 1
ATOM 1722 C CA . ASP A 1 226 ? 10.217 -2.700 19.196 1.00 58.84 226 ASP A CA 1
ATOM 1723 C C . ASP A 1 226 ? 9.784 -2.825 20.673 1.00 58.84 226 ASP A C 1
ATOM 1725 O O . ASP A 1 226 ? 8.784 -3.458 21.005 1.00 58.84 226 ASP A O 1
ATOM 1729 N N . GLU A 1 227 ? 10.559 -2.238 21.594 1.00 55.97 227 GLU A N 1
ATOM 1730 C CA . GLU A 1 227 ? 10.250 -2.231 23.038 1.00 55.97 227 GLU A CA 1
ATOM 1731 C C . GLU A 1 227 ? 9.170 -1.193 23.422 1.00 55.97 227 GLU A C 1
ATOM 1733 O O . GLU A 1 227 ? 8.907 -0.981 24.613 1.00 55.97 227 GLU A O 1
ATOM 1738 N N . THR A 1 228 ? 8.565 -0.505 22.449 1.00 61.31 228 THR A N 1
ATOM 1739 C CA . THR A 1 228 ? 7.546 0.519 22.701 1.00 61.31 228 THR A CA 1
ATOM 1740 C C . THR A 1 228 ? 6.208 -0.132 23.060 1.00 61.31 228 THR A C 1
ATOM 1742 O O . THR A 1 228 ? 5.677 -0.956 22.317 1.00 61.31 228 THR A O 1
ATOM 1745 N N . GLU A 1 229 ? 5.636 0.250 24.207 1.00 56.16 229 GLU A N 1
ATOM 1746 C CA . GLU A 1 229 ? 4.259 -0.127 24.550 1.00 56.16 229 GLU A CA 1
ATOM 1747 C C . GLU A 1 229 ? 3.302 0.366 23.442 1.00 56.16 229 GLU A C 1
ATOM 1749 O O . GLU A 1 229 ? 3.467 1.474 22.934 1.00 56.16 229 GLU A O 1
ATOM 1754 N N . ASP A 1 230 ? 2.317 -0.462 23.078 1.00 65.44 230 ASP A N 1
ATOM 1755 C CA . ASP A 1 230 ? 1.279 -0.210 22.059 1.00 65.44 230 ASP A CA 1
ATOM 1756 C C . ASP A 1 230 ? 1.677 -0.380 20.570 1.00 65.44 230 ASP A C 1
ATOM 1758 O O . ASP A 1 230 ? 0.862 -0.092 19.696 1.00 65.44 230 ASP A O 1
ATOM 1762 N N . VAL A 1 231 ? 2.859 -0.918 20.237 1.00 68.25 231 VAL A N 1
ATOM 1763 C CA . VAL A 1 231 ? 3.184 -1.328 18.849 1.00 68.25 231 VAL A CA 1
ATOM 1764 C C . VAL A 1 231 ? 2.798 -2.801 18.620 1.00 68.25 231 VAL A C 1
ATOM 1766 O O . VAL A 1 231 ? 3.145 -3.651 19.442 1.00 68.25 231 VAL A O 1
ATOM 1769 N N . PRO A 1 232 ? 2.070 -3.151 17.541 1.00 77.19 232 PRO A N 1
ATOM 1770 C CA . PRO A 1 232 ? 1.754 -4.547 17.243 1.00 77.19 232 PRO A CA 1
ATOM 1771 C C . PRO A 1 232 ? 3.011 -5.337 16.850 1.00 77.19 232 PRO A C 1
ATOM 1773 O O . PRO A 1 232 ? 3.849 -4.841 16.105 1.00 77.19 232 PRO A O 1
ATOM 1776 N N . ASP A 1 233 ? 3.099 -6.607 17.266 1.00 84.69 233 ASP A N 1
ATOM 1777 C CA . ASP A 1 233 ? 4.239 -7.491 16.947 1.00 84.69 233 ASP A CA 1
ATOM 1778 C C . ASP A 1 233 ? 4.474 -7.658 15.437 1.00 84.69 233 ASP A C 1
ATOM 1780 O O . ASP A 1 233 ? 5.585 -7.975 15.003 1.00 84.69 233 ASP A O 1
ATOM 1784 N N . GLN A 1 234 ? 3.412 -7.530 14.636 1.00 90.00 234 GLN A N 1
ATOM 1785 C CA . GLN A 1 234 ? 3.436 -7.637 13.182 1.00 90.00 234 GLN A CA 1
ATOM 1786 C C . GLN A 1 234 ? 2.385 -6.711 12.569 1.00 90.00 234 GLN A C 1
ATOM 1788 O O . GLN A 1 234 ? 1.303 -6.531 13.129 1.00 90.00 234 GLN A O 1
ATOM 1793 N N . VAL A 1 235 ? 2.683 -6.188 11.385 1.00 93.69 235 VAL A N 1
ATOM 1794 C CA . VAL A 1 235 ? 1.760 -5.404 10.556 1.00 93.69 235 VAL A CA 1
ATOM 1795 C C . VAL A 1 235 ? 1.664 -6.011 9.161 1.00 93.69 235 VAL A C 1
ATOM 1797 O O . VAL A 1 235 ? 2.616 -6.625 8.676 1.00 93.69 235 VAL A O 1
ATOM 1800 N N . THR A 1 236 ? 0.513 -5.854 8.514 1.00 95.62 236 THR A N 1
ATOM 1801 C CA . THR A 1 236 ? 0.242 -6.424 7.189 1.00 95.62 236 THR A CA 1
ATOM 1802 C C . THR A 1 236 ? -0.022 -5.340 6.162 1.00 95.62 236 THR A C 1
ATOM 1804 O O . THR A 1 236 ? -0.684 -4.352 6.468 1.00 95.62 236 THR A O 1
ATOM 1807 N N . PHE A 1 237 ? 0.435 -5.571 4.936 1.00 98.12 237 PHE A N 1
ATOM 1808 C CA . PHE A 1 237 ? 0.222 -4.691 3.793 1.00 98.12 237 PHE A CA 1
ATOM 1809 C C . PHE A 1 237 ? -0.172 -5.519 2.576 1.00 98.12 237 PHE A C 1
ATOM 1811 O O . PHE A 1 237 ? 0.261 -6.663 2.432 1.00 98.12 237 PHE A O 1
ATOM 1818 N N . ASP A 1 238 ? -0.950 -4.941 1.668 1.00 98.38 238 ASP A N 1
ATOM 1819 C CA . ASP A 1 238 ? -1.299 -5.616 0.417 1.00 98.38 238 ASP A CA 1
ATOM 1820 C C . ASP A 1 238 ? -0.065 -5.794 -0.467 1.00 98.38 238 ASP A C 1
ATOM 1822 O O . ASP A 1 238 ? 0.067 -6.806 -1.152 1.00 98.38 238 ASP A O 1
ATOM 1826 N N . ILE A 1 239 ? 0.875 -4.843 -0.410 1.00 98.69 239 ILE A N 1
ATOM 1827 C CA . ILE A 1 239 ? 2.183 -4.961 -1.055 1.00 98.69 239 ILE A CA 1
ATOM 1828 C C . ILE A 1 239 ? 3.260 -4.362 -0.156 1.00 98.69 239 ILE A C 1
ATOM 1830 O O . ILE A 1 239 ? 3.094 -3.270 0.390 1.00 98.69 239 ILE A O 1
ATOM 1834 N N . ALA A 1 240 ? 4.404 -5.035 -0.067 1.00 98.69 240 ALA A N 1
ATOM 1835 C CA . ALA A 1 240 ? 5.634 -4.437 0.437 1.00 98.69 240 ALA A CA 1
ATOM 1836 C C . ALA A 1 240 ? 6.777 -4.669 -0.557 1.00 98.69 240 ALA A C 1
ATOM 1838 O O . ALA A 1 240 ? 7.068 -5.803 -0.938 1.00 98.69 240 ALA A O 1
ATOM 1839 N N . ALA A 1 241 ? 7.425 -3.589 -0.992 1.00 98.69 241 ALA A N 1
ATOM 1840 C CA . ALA A 1 241 ? 8.608 -3.636 -1.842 1.00 98.69 241 ALA A CA 1
ATOM 1841 C C . ALA A 1 241 ? 9.874 -3.558 -0.987 1.00 98.69 241 ALA A C 1
ATOM 1843 O O . ALA A 1 241 ? 9.968 -2.727 -0.086 1.00 98.69 241 ALA A O 1
ATOM 1844 N N . TYR A 1 242 ? 10.862 -4.388 -1.303 1.00 98.62 242 TYR A N 1
ATOM 1845 C CA . TYR A 1 242 ? 12.089 -4.567 -0.540 1.00 98.62 242 TYR A CA 1
ATOM 1846 C C . TYR A 1 242 ? 13.322 -4.361 -1.410 1.00 98.62 242 TYR A C 1
ATOM 1848 O O . TYR A 1 242 ? 13.325 -4.658 -2.610 1.00 98.62 242 TYR A O 1
ATOM 1856 N N . ASP A 1 243 ? 14.405 -3.918 -0.779 1.00 98.06 243 ASP A N 1
ATOM 1857 C CA . ASP A 1 243 ? 15.729 -3.967 -1.385 1.00 98.06 243 ASP A CA 1
ATOM 1858 C C . ASP A 1 243 ? 16.330 -5.388 -1.365 1.00 98.06 243 ASP A C 1
ATOM 1860 O O . ASP A 1 243 ? 15.780 -6.340 -0.807 1.00 98.06 243 ASP A O 1
ATOM 1864 N N . LYS A 1 244 ? 17.519 -5.534 -1.959 1.00 97.12 244 LYS A N 1
ATOM 1865 C CA . LYS A 1 244 ? 18.270 -6.806 -2.001 1.00 97.12 244 LYS A CA 1
ATOM 1866 C C . LYS A 1 244 ? 18.668 -7.354 -0.629 1.00 97.12 244 LYS A C 1
ATOM 1868 O O . LYS A 1 244 ? 19.032 -8.525 -0.534 1.00 97.12 244 LYS A O 1
ATOM 1873 N N . MET A 1 245 ? 18.682 -6.509 0.397 1.00 96.56 245 MET A N 1
ATOM 1874 C CA . MET A 1 245 ? 19.041 -6.871 1.765 1.00 96.56 245 MET A CA 1
ATOM 1875 C C . MET A 1 245 ? 17.811 -7.266 2.591 1.00 96.56 245 MET A C 1
ATOM 1877 O O . MET A 1 245 ? 17.978 -7.785 3.693 1.00 96.56 245 MET A O 1
ATOM 1881 N N . GLY A 1 246 ? 16.602 -7.081 2.050 1.00 95.69 246 GLY A N 1
ATOM 1882 C CA . GLY A 1 246 ? 15.341 -7.362 2.728 1.00 95.69 246 GLY A CA 1
ATOM 1883 C C . GLY A 1 246 ? 14.813 -6.193 3.559 1.00 95.69 246 GLY A C 1
ATOM 1884 O O . GLY A 1 246 ? 13.946 -6.417 4.399 1.00 95.69 246 GLY A O 1
ATOM 1885 N N . ASN A 1 247 ? 15.300 -4.965 3.348 1.00 95.75 247 ASN A N 1
ATOM 1886 C CA . ASN A 1 247 ? 14.728 -3.783 3.996 1.00 95.75 247 ASN A CA 1
ATOM 1887 C C . ASN A 1 247 ? 13.493 -3.306 3.218 1.00 95.75 247 ASN A C 1
ATOM 1889 O O . ASN A 1 247 ? 13.588 -3.176 1.992 1.00 95.75 247 ASN A O 1
ATOM 1893 N N . PRO A 1 248 ? 12.357 -3.028 3.883 1.00 97.38 248 PRO A N 1
ATOM 1894 C CA . PRO A 1 248 ? 11.186 -2.469 3.221 1.00 97.38 248 PRO A CA 1
ATOM 1895 C C . PRO A 1 248 ? 11.476 -1.041 2.740 1.00 97.38 248 PRO A C 1
ATOM 1897 O O . PRO A 1 248 ? 12.002 -0.214 3.482 1.00 97.38 248 PRO A O 1
ATOM 1900 N N . LEU A 1 249 ? 11.121 -0.762 1.488 1.00 98.12 249 LEU A N 1
ATOM 1901 C CA . LEU A 1 249 ? 11.281 0.530 0.819 1.00 98.12 249 LEU A CA 1
ATOM 1902 C C . LEU A 1 249 ? 9.937 1.217 0.574 1.00 98.12 249 LEU A C 1
ATOM 1904 O O . LEU A 1 249 ? 9.834 2.431 0.736 1.00 98.12 249 LEU A O 1
ATOM 1908 N N . VAL A 1 250 ? 8.917 0.451 0.178 1.00 98.56 250 VAL A N 1
ATOM 1909 C CA . VAL A 1 250 ? 7.576 0.964 -0.128 1.00 98.56 250 VAL A CA 1
ATOM 1910 C C . VAL A 1 250 ? 6.531 0.030 0.464 1.00 98.56 250 VAL A C 1
ATOM 1912 O O . VAL A 1 250 ? 6.627 -1.183 0.287 1.00 98.56 250 VAL A O 1
ATOM 1915 N N . LEU A 1 251 ? 5.535 0.593 1.140 1.00 98.56 251 LEU A N 1
ATOM 1916 C CA . LEU A 1 251 ? 4.389 -0.131 1.696 1.00 98.56 251 LEU A CA 1
ATOM 1917 C C . LEU A 1 251 ? 3.118 0.316 0.986 1.00 98.56 251 LEU A C 1
ATOM 1919 O O . LEU A 1 251 ? 2.989 1.495 0.658 1.00 98.56 251 LEU A O 1
ATOM 1923 N N . VAL A 1 252 ? 2.185 -0.600 0.753 1.00 98.69 252 VAL A N 1
ATOM 1924 C CA . VAL A 1 252 ? 0.956 -0.304 0.017 1.00 98.69 252 VAL A CA 1
ATOM 1925 C C . VAL A 1 252 ? -0.260 -0.907 0.705 1.00 98.69 252 VAL A C 1
ATOM 1927 O O . VAL A 1 252 ? -0.255 -2.088 1.055 1.00 98.69 252 VAL A O 1
ATOM 1930 N N . THR A 1 253 ? -1.321 -0.108 0.792 1.00 98.31 253 THR A N 1
ATOM 1931 C CA . THR A 1 253 ? -2.675 -0.569 1.111 1.00 98.31 253 THR A CA 1
ATOM 1932 C C . THR A 1 253 ? -3.614 -0.275 -0.056 1.00 98.31 253 THR A C 1
ATOM 1934 O O . THR A 1 253 ? -3.612 0.830 -0.608 1.00 98.31 253 THR A O 1
ATOM 1937 N N . LEU A 1 254 ? -4.421 -1.262 -0.436 1.00 97.62 254 LEU A N 1
ATOM 1938 C CA . LEU A 1 254 ? -5.350 -1.216 -1.555 1.00 97.62 254 LEU A CA 1
ATOM 1939 C C . LEU A 1 254 ? -6.796 -1.143 -1.055 1.00 97.62 254 LEU A C 1
ATOM 1941 O O . LEU A 1 254 ? -7.264 -1.962 -0.273 1.00 97.62 254 LEU A O 1
ATOM 1945 N N . ASN A 1 255 ? -7.548 -0.197 -1.600 1.00 96.56 255 ASN A N 1
ATOM 1946 C CA . ASN A 1 255 ? -9.001 -0.193 -1.594 1.00 96.56 255 ASN A CA 1
ATOM 1947 C C . ASN A 1 255 ? -9.490 -0.585 -2.992 1.00 96.56 255 ASN A C 1
ATOM 1949 O O . ASN A 1 255 ? -9.853 0.274 -3.804 1.00 96.56 255 ASN A O 1
ATOM 1953 N N . ASP A 1 256 ? -9.483 -1.889 -3.285 1.00 93.31 256 ASP A N 1
ATOM 1954 C CA . ASP A 1 256 ? -10.090 -2.416 -4.509 1.00 93.31 256 ASP A CA 1
ATOM 1955 C C . ASP A 1 256 ? -11.597 -2.627 -4.330 1.00 93.31 256 ASP A C 1
ATOM 1957 O O . ASP A 1 256 ? -12.127 -3.739 -4.283 1.00 93.31 256 ASP A O 1
ATOM 1961 N N . SER A 1 257 ? -12.305 -1.516 -4.158 1.00 92.25 257 SER A N 1
ATOM 1962 C CA . SER A 1 257 ? -13.746 -1.517 -3.987 1.00 92.25 257 SER A CA 1
ATOM 1963 C C . SER A 1 257 ? -14.378 -0.307 -4.666 1.00 92.25 257 SER A C 1
ATOM 1965 O O . SER A 1 257 ? -13.730 0.665 -5.047 1.00 92.25 257 SER A O 1
ATOM 1967 N N . ARG A 1 258 ? -15.702 -0.358 -4.820 1.00 92.31 258 ARG A N 1
ATOM 1968 C CA . ARG A 1 258 ? -16.466 0.799 -5.309 1.00 92.31 258 ARG A CA 1
ATOM 1969 C C . ARG A 1 258 ? -16.632 1.878 -4.240 1.00 92.31 258 ARG A C 1
ATOM 1971 O O . ARG A 1 258 ? -17.023 2.997 -4.572 1.00 92.31 258 ARG A O 1
ATOM 1978 N N . GLU A 1 259 ? -16.399 1.533 -2.980 1.00 95.56 259 GLU A N 1
ATOM 1979 C CA . GLU A 1 259 ? -16.483 2.467 -1.866 1.00 95.56 259 GLU A CA 1
ATOM 1980 C C . GLU A 1 259 ? -15.242 3.366 -1.862 1.00 95.56 259 GLU A C 1
ATOM 1982 O O . GLU A 1 259 ? -14.184 2.964 -2.350 1.00 95.56 259 GLU A O 1
ATOM 1987 N N . PRO A 1 260 ? -15.358 4.619 -1.401 1.00 96.25 260 PRO A N 1
ATOM 1988 C CA . PRO A 1 260 ? -14.203 5.496 -1.316 1.00 96.25 260 PRO A CA 1
ATOM 1989 C C . PRO A 1 260 ? -13.196 5.008 -0.275 1.00 96.25 260 PRO A C 1
ATOM 1991 O O . PRO A 1 260 ? -13.570 4.414 0.734 1.00 96.25 260 PRO A O 1
ATOM 1994 N N . ALA A 1 261 ? -11.925 5.340 -0.491 1.00 96.75 261 ALA A N 1
ATOM 1995 C CA . ALA A 1 261 ? -10.901 5.171 0.530 1.00 96.75 261 ALA A CA 1
ATOM 1996 C C . ALA A 1 261 ? -11.148 6.186 1.654 1.00 96.75 261 ALA A C 1
ATOM 1998 O O . ALA A 1 261 ? -11.272 7.392 1.398 1.00 96.75 261 ALA A O 1
ATOM 1999 N N . THR A 1 262 ? -11.266 5.676 2.877 1.00 96.50 262 THR A N 1
ATOM 2000 C CA . THR A 1 262 ? -11.721 6.436 4.041 1.00 96.50 262 THR A CA 1
ATOM 2001 C C . THR A 1 262 ? -10.572 7.085 4.804 1.00 96.50 262 THR A C 1
ATOM 2003 O O . THR A 1 262 ? -9.401 6.741 4.633 1.00 96.50 262 THR A O 1
ATOM 2006 N N . GLN A 1 263 ? -10.916 8.019 5.692 1.00 95.19 263 GLN A N 1
ATOM 2007 C CA . GLN A 1 263 ? -9.983 8.558 6.681 1.00 95.19 263 GLN A CA 1
ATOM 2008 C C . GLN A 1 263 ? -9.370 7.454 7.557 1.00 95.19 263 GLN A C 1
ATOM 2010 O O . GLN A 1 263 ? -8.189 7.521 7.883 1.00 95.19 263 GLN A O 1
ATOM 2015 N N . GLU A 1 264 ? -10.172 6.459 7.941 1.00 95.12 264 GLU A N 1
ATOM 2016 C CA . GLU A 1 264 ? -9.745 5.337 8.786 1.00 95.12 264 GLU A CA 1
ATOM 2017 C C . GLU A 1 264 ? -8.659 4.507 8.096 1.00 95.12 264 GLU A C 1
ATOM 2019 O O . GLU A 1 264 ? -7.595 4.321 8.677 1.00 95.12 264 GLU A O 1
ATOM 2024 N N . LEU A 1 265 ? -8.860 4.140 6.824 1.00 94.94 265 LEU A N 1
ATOM 2025 C CA . LEU A 1 265 ? -7.879 3.382 6.039 1.00 94.94 265 LEU A CA 1
ATOM 2026 C C . LEU A 1 265 ? -6.522 4.096 5.957 1.00 94.94 265 LEU A C 1
ATOM 2028 O O . LEU A 1 265 ? -5.475 3.468 6.098 1.00 94.94 265 LEU A O 1
ATOM 2032 N N . LEU A 1 266 ? -6.522 5.415 5.742 1.00 93.94 266 LEU A N 1
ATOM 2033 C CA . LEU A 1 266 ? -5.279 6.191 5.697 1.00 93.94 266 LEU A CA 1
ATOM 2034 C C . LEU A 1 266 ? -4.633 6.353 7.070 1.00 93.94 266 LEU A C 1
ATOM 2036 O O . LEU A 1 266 ? -3.409 6.325 7.150 1.00 93.94 266 LEU A O 1
ATOM 2040 N N . GLY A 1 267 ? -5.428 6.522 8.128 1.00 91.31 267 GLY A N 1
ATOM 2041 C CA . GLY A 1 267 ? -4.913 6.584 9.495 1.00 91.31 267 GLY A CA 1
ATOM 2042 C C . GLY A 1 267 ? -4.227 5.280 9.903 1.00 91.31 267 GLY A C 1
ATOM 2043 O O . GLY A 1 267 ? -3.123 5.313 10.438 1.00 91.31 267 GLY A O 1
ATOM 2044 N N . GLU A 1 268 ? -4.834 4.136 9.577 1.00 92.69 268 GLU A N 1
ATOM 2045 C CA . GLU A 1 268 ? -4.245 2.812 9.813 1.00 92.69 268 GLU A CA 1
ATOM 2046 C C . GLU A 1 268 ? -2.945 2.613 9.021 1.00 92.69 268 GLU A C 1
ATOM 2048 O O . GLU A 1 268 ? -1.948 2.146 9.575 1.00 92.69 268 GLU A O 1
ATOM 2053 N N . LEU A 1 269 ? -2.918 3.020 7.744 1.00 94.06 269 LEU A N 1
ATOM 2054 C CA . LEU A 1 269 ? -1.698 2.993 6.933 1.00 94.06 269 LEU A CA 1
ATOM 2055 C C . LEU A 1 269 ? -0.603 3.887 7.530 1.00 94.06 269 LEU A C 1
ATOM 2057 O O . LEU A 1 269 ? 0.550 3.463 7.602 1.00 94.06 269 LEU A O 1
ATOM 2061 N N . GLU A 1 270 ? -0.940 5.108 7.952 1.00 91.25 270 GLU A N 1
ATOM 2062 C CA . GLU A 1 270 ? 0.016 6.048 8.542 1.00 91.25 270 GLU A CA 1
ATOM 2063 C C . GLU A 1 270 ? 0.643 5.473 9.817 1.00 91.25 270 GLU A C 1
ATOM 2065 O O . GLU A 1 270 ? 1.867 5.515 9.987 1.00 91.25 270 GLU A O 1
ATOM 2070 N N . GLU A 1 271 ? -0.184 4.913 10.701 1.00 89.25 271 GLU A N 1
ATOM 2071 C CA . GLU A 1 271 ? 0.246 4.307 11.959 1.00 89.25 271 GLU A CA 1
ATOM 2072 C C . GLU A 1 271 ? 1.166 3.106 11.703 1.00 89.25 271 GLU A C 1
ATOM 2074 O O . GLU A 1 271 ? 2.298 3.069 12.200 1.00 89.25 271 GLU A O 1
ATOM 2079 N N . ALA A 1 272 ? 0.736 2.173 10.849 1.00 92.31 272 ALA A N 1
ATOM 2080 C CA . ALA A 1 272 ? 1.507 0.980 10.517 1.00 92.31 272 ALA A CA 1
ATOM 2081 C C . ALA A 1 272 ? 2.833 1.324 9.819 1.00 92.31 272 ALA A C 1
ATOM 2083 O O . ALA A 1 272 ? 3.887 0.808 10.195 1.00 92.31 272 ALA A O 1
ATOM 2084 N N . ALA A 1 273 ? 2.820 2.227 8.835 1.00 92.12 273 ALA A N 1
ATOM 2085 C CA . ALA A 1 273 ? 4.029 2.643 8.128 1.00 92.12 273 ALA A CA 1
ATOM 2086 C C . ALA A 1 273 ? 5.001 3.410 9.037 1.00 92.12 273 ALA A C 1
ATOM 2088 O O . ALA A 1 273 ? 6.215 3.250 8.910 1.00 92.12 273 ALA A O 1
ATOM 2089 N N . SER A 1 274 ? 4.497 4.196 9.993 1.00 89.19 274 SER A N 1
ATOM 2090 C CA . SER A 1 274 ? 5.336 4.880 10.985 1.00 89.19 274 SER A CA 1
ATOM 2091 C C . SER A 1 274 ? 6.037 3.895 11.919 1.00 89.19 274 SER A C 1
ATOM 2093 O O . SER A 1 274 ? 7.228 4.056 12.191 1.00 89.19 274 SER A O 1
ATOM 2095 N N . ALA A 1 275 ? 5.338 2.844 12.353 1.00 88.06 275 ALA A N 1
ATOM 2096 C CA . ALA A 1 275 ? 5.935 1.771 13.146 1.00 88.06 275 ALA A CA 1
ATOM 2097 C C . ALA A 1 275 ? 7.007 1.000 12.349 1.00 88.06 275 ALA A C 1
ATOM 2099 O O . ALA A 1 275 ? 8.098 0.729 12.860 1.00 88.06 275 ALA A O 1
ATOM 2100 N N . VAL A 1 276 ? 6.759 0.729 11.060 1.00 90.94 276 VAL A N 1
ATOM 2101 C CA . VAL A 1 276 ? 7.773 0.139 10.169 1.00 90.94 276 VAL A CA 1
ATOM 2102 C C . VAL A 1 276 ? 8.968 1.080 10.008 1.00 90.94 276 VAL A C 1
ATOM 2104 O O . VAL A 1 276 ? 10.096 0.630 10.167 1.00 90.94 276 VAL A O 1
ATOM 2107 N N . LYS A 1 277 ? 8.767 2.381 9.760 1.00 90.31 277 LYS A N 1
ATOM 2108 C CA . LYS A 1 277 ? 9.859 3.363 9.602 1.00 90.31 277 LYS A CA 1
ATOM 2109 C C . LYS A 1 277 ? 10.774 3.426 10.825 1.00 90.31 277 LYS A C 1
ATOM 2111 O O . LYS A 1 277 ? 11.986 3.571 10.667 1.00 90.31 277 LYS A O 1
ATOM 2116 N N . ALA A 1 278 ? 10.209 3.315 12.027 1.00 86.06 278 ALA A N 1
ATOM 2117 C CA . ALA A 1 278 ? 10.973 3.327 13.273 1.00 86.06 278 ALA A CA 1
ATOM 2118 C C . ALA A 1 278 ? 11.969 2.155 13.364 1.00 86.06 278 ALA A C 1
ATOM 2120 O O . ALA A 1 278 ? 13.087 2.336 13.847 1.00 86.06 278 ALA A O 1
ATOM 2121 N N . ASN A 1 279 ? 11.588 0.986 12.842 1.00 85.75 279 ASN A N 1
ATOM 2122 C CA . ASN A 1 279 ? 12.405 -0.230 12.832 1.00 85.75 279 ASN A CA 1
ATOM 2123 C C . ASN A 1 279 ? 13.268 -0.357 11.562 1.00 85.75 279 ASN A C 1
ATOM 2125 O O . ASN A 1 279 ? 14.354 -0.939 11.587 1.00 85.75 279 ASN A O 1
ATOM 2129 N N . TYR A 1 280 ? 12.813 0.237 10.459 1.00 89.94 280 TYR A N 1
ATOM 2130 C CA . TYR A 1 280 ? 13.424 0.187 9.135 1.00 89.94 280 TYR A CA 1
ATOM 2131 C C . TYR A 1 280 ? 13.591 1.612 8.576 1.00 89.94 280 TYR A C 1
ATOM 2133 O O . TYR A 1 280 ? 12.740 2.099 7.824 1.00 89.94 280 TYR A O 1
ATOM 2141 N N . PRO A 1 281 ? 14.711 2.293 8.899 1.00 89.25 281 PRO A N 1
ATOM 2142 C CA . PRO A 1 281 ? 14.933 3.696 8.535 1.00 89.25 281 PRO A CA 1
ATOM 2143 C C . PRO A 1 281 ? 14.972 3.972 7.027 1.00 89.25 281 PRO A C 1
ATOM 2145 O O . PRO A 1 281 ? 14.809 5.117 6.615 1.00 89.25 281 PRO A O 1
ATOM 2148 N N . ASP A 1 282 ? 15.165 2.939 6.208 1.00 91.88 282 ASP A N 1
ATOM 2149 C CA . ASP A 1 282 ? 15.228 3.030 4.747 1.00 91.88 282 ASP A CA 1
ATOM 2150 C C . ASP A 1 282 ? 13.848 3.099 4.071 1.00 91.88 282 ASP A C 1
ATOM 2152 O O . ASP A 1 282 ? 13.786 3.279 2.854 1.00 91.88 282 ASP A O 1
ATOM 2156 N N . LEU A 1 283 ? 12.749 2.988 4.832 1.00 95.31 283 LEU A N 1
ATOM 2157 C CA . LEU A 1 283 ? 11.402 3.107 4.278 1.00 95.31 283 LEU A CA 1
ATOM 2158 C C . LEU A 1 283 ? 11.216 4.484 3.623 1.00 95.31 283 LEU A C 1
ATOM 2160 O O . LEU A 1 283 ? 11.292 5.516 4.294 1.00 95.31 283 LEU A O 1
ATOM 2164 N N . ALA A 1 284 ? 10.947 4.488 2.321 1.00 95.56 284 ALA A N 1
ATOM 2165 C CA . ALA A 1 284 ? 10.862 5.691 1.506 1.00 95.56 284 ALA A CA 1
ATOM 2166 C C . ALA A 1 284 ? 9.427 6.191 1.332 1.00 95.56 284 ALA A C 1
ATOM 2168 O O . ALA A 1 284 ? 9.205 7.402 1.323 1.00 95.56 284 ALA A O 1
ATOM 2169 N N . ALA A 1 285 ? 8.447 5.290 1.204 1.00 96.00 285 ALA A N 1
ATOM 2170 C CA . ALA A 1 285 ? 7.057 5.682 0.990 1.00 96.00 285 ALA A CA 1
ATOM 2171 C C . ALA A 1 285 ? 6.028 4.687 1.541 1.00 96.00 285 ALA A C 1
ATOM 2173 O O . ALA A 1 285 ? 6.273 3.484 1.619 1.00 96.00 285 ALA A O 1
ATOM 2174 N N . ALA A 1 286 ? 4.843 5.209 1.841 1.00 96.81 286 ALA A N 1
ATOM 2175 C CA . ALA A 1 286 ? 3.620 4.449 2.047 1.00 96.81 286 ALA A CA 1
ATOM 2176 C C . ALA A 1 286 ? 2.571 4.942 1.044 1.00 96.81 286 ALA A C 1
ATOM 2178 O O . ALA A 1 286 ? 2.392 6.149 0.880 1.00 96.81 286 ALA A O 1
ATOM 2179 N N . ILE A 1 287 ? 1.899 4.029 0.350 1.00 97.94 287 ILE A N 1
ATOM 2180 C CA . ILE A 1 287 ? 0.995 4.347 -0.754 1.00 97.94 287 ILE A CA 1
ATOM 2181 C C . ILE A 1 287 ? -0.388 3.775 -0.455 1.00 97.94 287 ILE A C 1
ATOM 2183 O O . ILE A 1 287 ? -0.559 2.563 -0.357 1.00 97.94 287 ILE A O 1
ATOM 2187 N N . ALA A 1 288 ? -1.391 4.641 -0.358 1.00 97.94 288 ALA A N 1
ATOM 2188 C CA . ALA A 1 288 ? -2.781 4.209 -0.407 1.00 97.94 288 ALA A CA 1
ATOM 2189 C C . ALA A 1 288 ? -3.251 4.235 -1.862 1.00 97.94 288 ALA A C 1
ATOM 2191 O O . ALA A 1 288 ? -3.074 5.239 -2.559 1.00 97.94 288 ALA A O 1
ATOM 2192 N N . VAL A 1 289 ? -3.873 3.152 -2.319 1.00 98.19 289 VAL A N 1
ATOM 2193 C CA . VAL A 1 289 ? -4.399 3.036 -3.682 1.00 98.19 289 VAL A CA 1
ATOM 2194 C C . VAL A 1 289 ? -5.888 2.754 -3.634 1.00 98.19 289 VAL A C 1
ATOM 2196 O O . VAL A 1 289 ? -6.338 1.949 -2.830 1.00 98.19 289 VAL A O 1
ATOM 2199 N N . THR A 1 290 ? -6.669 3.385 -4.502 1.00 97.56 290 THR A N 1
ATOM 2200 C CA . THR A 1 290 ? -8.119 3.157 -4.584 1.00 97.56 290 THR A CA 1
ATOM 2201 C C . THR A 1 290 ? -8.563 2.973 -6.029 1.00 97.56 290 THR A C 1
ATOM 2203 O O . THR A 1 290 ? -8.100 3.699 -6.907 1.00 97.56 290 THR A O 1
ATOM 2206 N N . SER A 1 291 ? -9.477 2.035 -6.303 1.00 95.69 291 SER A N 1
ATOM 2207 C CA . SER A 1 291 ? -10.177 1.958 -7.603 1.00 95.69 291 SER A CA 1
ATOM 2208 C C . SER A 1 291 ? -11.372 2.911 -7.712 1.00 95.69 291 SER A C 1
ATOM 2210 O O . SER A 1 291 ? -12.019 2.989 -8.759 1.00 95.69 291 SER A O 1
ATOM 2212 N N . SER A 1 292 ? -11.662 3.653 -6.641 1.00 94.94 292 SER A N 1
ATOM 2213 C CA . SER A 1 292 ? -12.730 4.645 -6.567 1.00 94.94 292 SER A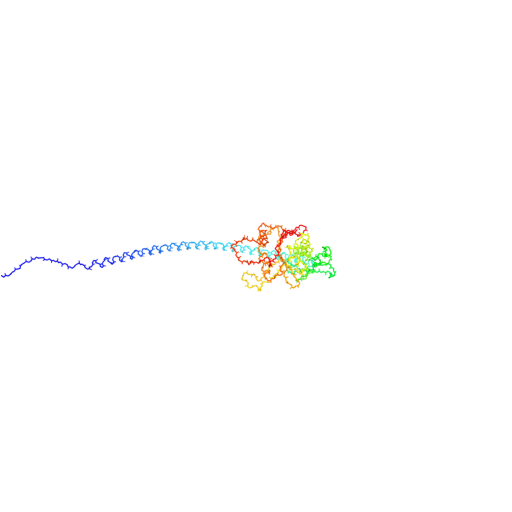 CA 1
ATOM 2214 C C . SER A 1 292 ? -12.133 6.053 -6.436 1.00 94.94 292 SER A C 1
ATOM 2216 O O . SER A 1 292 ? -11.486 6.540 -7.359 1.00 94.94 292 SER A O 1
ATOM 2218 N N . TYR A 1 293 ? -12.342 6.714 -5.300 1.00 95.00 293 TYR A N 1
ATOM 2219 C CA . TYR A 1 293 ? -11.790 8.027 -4.969 1.00 95.00 293 TYR A CA 1
ATOM 2220 C C . TYR A 1 293 ? -11.423 8.084 -3.480 1.00 95.00 293 TYR A C 1
ATOM 2222 O O . TYR A 1 293 ? -11.822 7.208 -2.707 1.00 95.00 293 TYR A O 1
ATOM 2230 N N . PHE A 1 294 ? -10.679 9.110 -3.069 1.00 96.38 294 PHE A N 1
ATOM 2231 C CA . PHE A 1 294 ? -10.415 9.406 -1.656 1.00 96.38 294 PHE A CA 1
ATOM 2232 C C . PHE A 1 294 ? -11.480 10.349 -1.101 1.00 96.38 294 PHE A C 1
ATOM 2234 O O . PHE A 1 294 ? -11.777 11.387 -1.699 1.00 96.38 294 PHE A O 1
ATOM 2241 N N . GLU A 1 295 ? -12.072 10.011 0.042 1.00 96.19 295 GLU A N 1
ATOM 2242 C CA . GLU A 1 295 ? -13.008 10.924 0.694 1.00 96.19 295 GLU A CA 1
ATOM 2243 C C . GLU A 1 295 ? -12.285 12.143 1.310 1.00 96.19 295 GLU A C 1
ATOM 2245 O O . GLU A 1 295 ? -11.076 12.097 1.540 1.00 96.19 295 GLU A O 1
ATOM 2250 N N . PRO A 1 296 ? -12.994 13.241 1.634 1.00 94.94 296 PRO A N 1
ATOM 2251 C CA . PRO A 1 296 ? -12.354 14.444 2.169 1.00 94.94 296 PRO A CA 1
ATOM 2252 C C . PRO A 1 296 ? -11.503 14.207 3.425 1.00 94.94 296 PRO A C 1
ATOM 2254 O O . PRO A 1 296 ? -10.408 14.750 3.518 1.00 94.94 296 PRO A O 1
ATOM 2257 N N . GLY A 1 297 ? -11.960 13.361 4.356 1.00 91.56 297 GLY A N 1
ATOM 2258 C CA . GLY A 1 297 ? -11.202 13.046 5.573 1.00 91.56 297 GLY A CA 1
ATOM 2259 C C . GLY A 1 297 ? -9.888 12.309 5.291 1.00 91.56 297 GLY A C 1
ATOM 2260 O O . GLY A 1 297 ? -8.899 12.532 5.982 1.00 91.56 297 GLY A O 1
ATOM 2261 N N . ALA A 1 298 ? -9.841 11.491 4.236 1.00 91.00 298 ALA A N 1
ATOM 2262 C CA . ALA A 1 298 ? -8.613 10.850 3.775 1.00 91.00 298 ALA A CA 1
ATOM 2263 C C . ALA A 1 298 ? -7.601 11.895 3.258 1.00 91.00 298 ALA A C 1
ATOM 2265 O O . ALA A 1 298 ? -6.427 11.888 3.632 1.00 91.00 298 ALA A O 1
ATOM 2266 N N . LEU A 1 299 ? -8.065 12.859 2.459 1.00 90.06 299 LEU A N 1
ATOM 2267 C CA . LEU A 1 299 ? -7.220 13.953 1.967 1.00 90.06 299 LEU A CA 1
ATOM 2268 C C . LEU A 1 299 ? -6.687 14.835 3.107 1.00 90.06 299 LEU A C 1
ATOM 2270 O O . LEU A 1 299 ? -5.534 15.257 3.056 1.00 90.06 299 LEU A O 1
ATOM 2274 N N . GLU A 1 300 ? -7.488 15.071 4.151 1.00 87.25 300 GLU A N 1
ATOM 2275 C CA . GLU A 1 300 ? -7.053 15.805 5.347 1.00 87.25 300 GLU A CA 1
ATOM 2276 C C . GLU A 1 300 ? -5.913 15.090 6.089 1.00 87.25 300 GLU A C 1
ATOM 2278 O O . GLU A 1 300 ? -4.992 15.759 6.556 1.00 87.25 300 GLU A O 1
ATOM 2283 N N . VAL A 1 301 ? -5.936 13.754 6.181 1.00 85.75 301 VAL A N 1
ATOM 2284 C CA . VAL A 1 301 ? -4.835 12.970 6.776 1.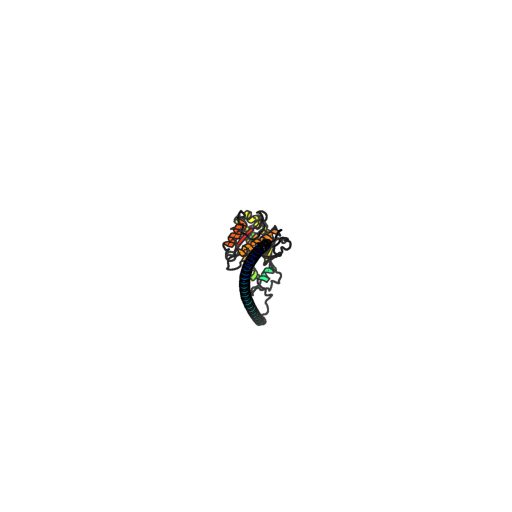00 85.75 301 VAL A CA 1
ATOM 2285 C C . VAL A 1 301 ? -3.556 13.148 5.963 1.00 85.75 301 VAL A C 1
ATOM 2287 O O . VAL A 1 301 ? -2.514 13.492 6.519 1.00 85.75 301 VAL A O 1
ATOM 2290 N N . ALA A 1 302 ? -3.638 13.018 4.637 1.00 83.00 302 ALA A N 1
ATOM 2291 C CA . ALA A 1 302 ? -2.479 13.213 3.772 1.00 83.00 302 ALA A CA 1
ATOM 2292 C C . ALA A 1 302 ? -1.931 14.651 3.834 1.00 83.00 302 ALA A C 1
ATOM 2294 O O . ALA A 1 302 ? -0.715 14.854 3.881 1.00 83.00 302 ALA A O 1
ATOM 2295 N N . GLU A 1 303 ? -2.798 15.664 3.901 1.00 78.69 303 GLU A N 1
ATOM 2296 C CA . GLU A 1 303 ? -2.382 17.055 4.100 1.00 78.69 303 GLU A CA 1
ATOM 2297 C C . GLU A 1 303 ? -1.716 17.251 5.468 1.00 78.69 303 GLU A C 1
ATOM 2299 O O . GLU A 1 303 ? -0.679 17.904 5.557 1.00 78.69 303 GLU A O 1
ATOM 2304 N N . GLN A 1 304 ? -2.247 16.672 6.546 1.00 76.81 304 GLN A N 1
ATOM 2305 C CA . GLN A 1 304 ? -1.640 16.767 7.879 1.00 76.81 304 GLN A CA 1
ATOM 2306 C C . GLN A 1 304 ? -0.260 16.102 7.932 1.00 76.81 304 GLN A C 1
ATOM 2308 O O . GLN A 1 304 ? 0.682 16.706 8.457 1.00 76.81 304 GLN A O 1
ATOM 2313 N N . ALA A 1 305 ? -0.121 14.921 7.327 1.00 69.56 305 ALA A N 1
ATOM 2314 C CA . ALA A 1 305 ? 1.141 14.195 7.238 1.00 69.56 305 ALA A CA 1
ATOM 2315 C C . ALA A 1 305 ? 2.199 14.964 6.422 1.00 69.56 305 ALA A C 1
ATOM 2317 O O . ALA A 1 305 ? 3.376 14.993 6.782 1.00 69.56 305 ALA A O 1
ATOM 2318 N N . THR A 1 306 ? 1.790 15.649 5.349 1.00 63.22 306 THR A N 1
ATOM 2319 C CA . THR A 1 306 ? 2.709 16.353 4.431 1.00 63.22 306 THR A CA 1
ATOM 2320 C C . THR A 1 306 ? 2.988 17.813 4.815 1.00 63.22 306 THR A C 1
ATOM 2322 O O . THR A 1 306 ? 4.072 18.331 4.538 1.00 63.22 306 THR A O 1
ATOM 2325 N N . SER A 1 307 ? 2.052 18.502 5.478 1.00 54.53 307 SER A N 1
ATOM 2326 C CA . SER A 1 307 ? 2.134 19.949 5.756 1.00 54.53 307 SER A CA 1
ATOM 2327 C C . SER A 1 307 ? 3.007 20.323 6.956 1.00 54.53 307 SER A C 1
ATOM 2329 O O . SER A 1 307 ? 3.423 21.479 7.067 1.00 54.53 307 SER A O 1
ATOM 2331 N N . GLY A 1 308 ? 3.334 19.368 7.833 1.00 49.31 308 GLY A N 1
ATOM 2332 C CA . GLY A 1 308 ? 4.323 19.485 8.907 1.00 49.31 308 GLY A CA 1
ATOM 2333 C C . GLY A 1 308 ? 4.459 20.884 9.520 1.00 49.31 308 GLY A C 1
ATOM 2334 O O . GLY A 1 308 ? 5.510 21.505 9.370 1.00 49.31 308 GLY A O 1
ATOM 2335 N N . GLY A 1 309 ? 3.442 21.426 10.196 1.00 40.38 309 GLY A N 1
ATOM 2336 C CA . GLY A 1 309 ? 3.575 22.769 10.767 1.00 40.38 309 GLY A CA 1
ATOM 2337 C C . GLY A 1 309 ? 2.405 23.263 11.607 1.00 40.38 309 GLY A C 1
ATOM 2338 O O . GLY A 1 309 ? 1.489 23.867 11.077 1.00 40.38 309 GLY A O 1
ATOM 2339 N N . PHE A 1 310 ? 2.546 23.134 12.933 1.00 39.72 310 PHE A N 1
ATOM 2340 C CA . PHE A 1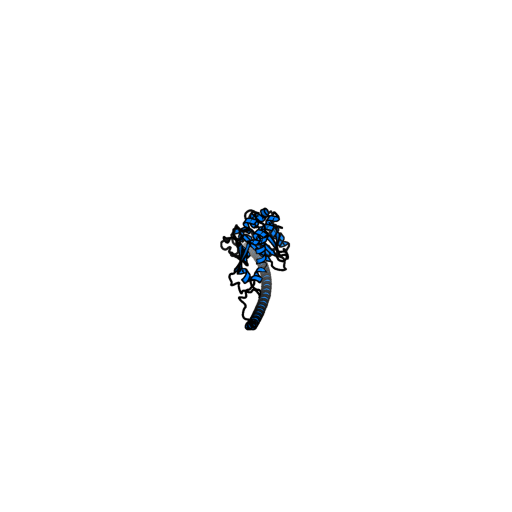 310 ? 1.806 23.867 13.970 1.00 39.72 310 PHE A CA 1
ATOM 2341 C C . PHE A 1 310 ? 0.268 23.723 13.949 1.00 39.72 310 PHE A C 1
ATOM 2343 O O . PHE A 1 310 ? -0.417 24.416 13.212 1.00 39.72 310 PHE A O 1
ATOM 2350 N N . LEU A 1 311 ? -0.257 22.999 14.950 1.00 42.69 311 LEU A N 1
ATOM 2351 C CA . LEU A 1 311 ? -1.654 23.001 15.432 1.00 42.69 311 LEU A CA 1
ATOM 2352 C C . LEU A 1 311 ? -2.581 21.903 14.876 1.00 42.69 311 LEU A C 1
ATOM 2354 O O . LEU A 1 311 ? -3.534 22.177 14.163 1.00 42.69 311 LEU A O 1
ATOM 2358 N N . SER A 1 312 ? -2.431 20.687 15.400 1.00 36.25 312 SER A N 1
ATOM 2359 C CA . SER A 1 312 ? -3.590 19.852 15.732 1.00 36.25 312 SER A CA 1
ATOM 2360 C C . SER A 1 312 ? -3.273 19.043 16.990 1.00 36.25 312 SER A C 1
ATOM 2362 O O . SER A 1 312 ? -2.551 18.054 16.966 1.00 36.25 312 SER A O 1
ATOM 2364 N N . ARG A 1 313 ? -3.744 19.531 18.144 1.00 41.34 313 ARG A N 1
ATOM 2365 C CA . ARG A 1 313 ? -3.870 18.734 19.372 1.00 41.34 313 ARG A CA 1
ATOM 2366 C C . ARG A 1 313 ? -5.283 18.153 19.373 1.00 41.34 313 ARG A C 1
ATOM 2368 O O . ARG A 1 313 ? -6.175 18.712 20.008 1.00 41.34 313 ARG A O 1
ATOM 2375 N N . GLY A 1 314 ? -5.479 17.063 18.639 1.00 34.28 314 GLY A N 1
ATOM 2376 C CA . GLY A 1 314 ? -6.608 16.155 18.830 1.00 34.28 314 GLY A CA 1
ATOM 2377 C C . GLY A 1 314 ? -6.297 15.212 19.990 1.00 34.28 314 GLY A C 1
ATOM 2378 O O . GLY A 1 314 ? -5.238 14.605 20.051 1.00 34.28 314 GLY A O 1
ATOM 2379 N N . SER A 1 315 ? -7.177 15.162 20.982 1.00 35.00 315 SER A N 1
ATOM 2380 C CA . SER A 1 315 ? -6.933 14.621 22.321 1.00 35.00 315 SER A CA 1
ATOM 2381 C C . SER A 1 315 ? -6.995 13.092 22.439 1.00 35.00 315 SER A C 1
ATOM 2383 O O . SER A 1 315 ? -7.660 12.602 23.355 1.00 35.00 315 SER A O 1
ATOM 2385 N N . LYS A 1 316 ? -6.332 12.333 21.561 1.00 34.12 316 LYS A N 1
ATOM 2386 C CA . LYS A 1 316 ? -6.086 10.900 21.773 1.00 34.12 316 LYS A CA 1
ATOM 2387 C C . LYS A 1 316 ? -4.733 10.486 21.198 1.00 34.12 316 LYS A C 1
ATOM 2389 O O . LYS A 1 316 ? -4.547 10.485 19.996 1.00 34.12 316 LYS A O 1
ATOM 2394 N N . LEU A 1 317 ? -3.880 10.111 22.147 1.00 30.77 317 LEU A N 1
ATOM 2395 C CA . LEU A 1 317 ? -2.693 9.272 22.046 1.00 30.77 317 LEU A CA 1
ATOM 2396 C C . LEU A 1 317 ? -1.477 9.862 21.319 1.00 30.77 317 LEU A C 1
ATOM 2398 O O . LEU A 1 317 ? -1.481 10.317 20.185 1.00 30.77 317 LEU A O 1
ATOM 2402 N N . SER A 1 318 ? -0.423 9.911 22.115 1.00 29.23 318 SER A N 1
ATOM 2403 C CA . SER A 1 318 ? 0.933 10.316 21.829 1.00 29.23 318 SER A CA 1
ATOM 2404 C C . SER A 1 318 ? 1.596 9.343 20.863 1.00 29.23 318 SER A C 1
ATOM 2406 O O . SER A 1 318 ? 2.061 8.303 21.310 1.00 29.23 318 SER A O 1
ATOM 2408 N N . TYR A 1 319 ? 1.732 9.719 19.596 1.00 31.41 319 TYR A N 1
ATOM 2409 C CA . TYR A 1 319 ? 2.789 9.175 18.749 1.00 31.41 319 TYR A CA 1
ATOM 2410 C C . TYR A 1 319 ? 3.773 10.276 18.368 1.00 31.41 319 TYR A C 1
ATOM 2412 O O . TYR A 1 319 ? 3.452 11.461 18.239 1.00 31.41 319 TYR A O 1
ATOM 2420 N N . VAL A 1 320 ? 5.032 9.876 18.406 1.00 34.31 320 VAL A N 1
ATOM 2421 C CA . VAL A 1 320 ? 6.218 10.711 18.489 1.00 34.31 320 VAL A CA 1
ATOM 2422 C C . VAL A 1 320 ? 6.362 11.575 17.236 1.00 34.31 320 VAL A C 1
ATOM 2424 O O . VAL A 1 320 ? 6.259 11.106 16.112 1.00 34.31 320 VAL A O 1
ATOM 2427 N N . ASN A 1 321 ? 6.655 12.860 17.460 1.00 39.94 321 ASN A N 1
ATOM 2428 C CA . ASN A 1 321 ? 7.156 13.784 16.445 1.00 39.94 321 ASN A CA 1
ATOM 2429 C C . ASN A 1 321 ? 8.415 13.191 15.788 1.00 39.94 321 ASN A C 1
ATOM 2431 O O . ASN A 1 321 ? 9.496 13.280 16.375 1.00 39.94 321 ASN A O 1
ATOM 2435 N N . LEU A 1 322 ? 8.308 12.666 14.569 1.00 36.72 322 LEU A N 1
ATOM 2436 C CA . LEU A 1 322 ? 9.468 12.455 13.712 1.00 36.72 322 LEU A CA 1
ATOM 2437 C C . LEU A 1 322 ? 9.602 13.656 12.783 1.00 36.72 322 LEU A C 1
ATOM 2439 O O . LEU A 1 322 ? 8.753 13.981 11.958 1.00 36.72 322 LEU A O 1
ATOM 2443 N N . SER A 1 323 ? 10.671 14.400 13.045 1.00 38.03 323 SER A N 1
ATOM 2444 C CA . SER A 1 323 ? 11.054 15.593 12.311 1.00 38.03 323 SER A CA 1
ATOM 2445 C C . SER A 1 323 ? 11.244 15.283 10.824 1.00 38.03 323 SER A C 1
ATOM 2447 O O . SER A 1 323 ? 11.521 14.147 10.453 1.00 38.03 323 SER A O 1
ATOM 2449 N N . ARG A 1 324 ? 11.189 16.326 9.986 1.00 43.09 324 ARG A N 1
ATOM 2450 C CA . ARG A 1 324 ? 11.387 16.336 8.519 1.00 43.09 324 ARG A CA 1
ATOM 2451 C C . ARG A 1 324 ? 12.711 15.717 7.994 1.00 43.09 324 ARG A C 1
ATOM 2453 O O . ARG A 1 324 ? 13.106 16.018 6.875 1.00 43.09 324 ARG A O 1
ATOM 2460 N N . LYS A 1 325 ? 13.447 14.948 8.800 1.00 41.31 325 LYS A N 1
ATOM 2461 C CA . LYS A 1 325 ? 14.665 14.209 8.442 1.00 41.31 325 LYS A CA 1
ATOM 2462 C C . LYS A 1 325 ? 14.538 12.685 8.559 1.00 41.31 325 LYS A C 1
ATOM 2464 O O . LYS A 1 325 ? 15.428 12.012 8.064 1.00 41.31 325 LYS A O 1
ATOM 2469 N N . ASP A 1 326 ? 13.458 12.173 9.155 1.00 54.22 326 ASP A N 1
ATOM 2470 C CA . ASP A 1 326 ? 13.274 10.740 9.448 1.00 54.22 326 ASP A CA 1
ATOM 2471 C C . ASP A 1 326 ? 11.882 10.218 9.012 1.00 54.22 326 ASP A C 1
ATOM 2473 O O . ASP A 1 326 ? 11.401 9.213 9.527 1.00 54.22 326 ASP A O 1
ATOM 2477 N N . GLY A 1 327 ? 11.204 10.916 8.091 1.00 77.75 327 GLY A N 1
ATOM 2478 C CA . GLY A 1 327 ? 9.871 10.545 7.591 1.00 77.75 327 GLY A CA 1
ATOM 2479 C C . GLY A 1 327 ? 9.900 9.633 6.357 1.00 77.75 327 GLY A C 1
ATOM 2480 O O . GLY A 1 327 ? 10.966 9.245 5.885 1.00 77.75 327 GLY A O 1
ATOM 2481 N N . TYR A 1 328 ? 8.719 9.306 5.837 1.00 88.88 328 TYR A N 1
ATOM 2482 C CA . TYR A 1 328 ? 8.499 8.665 4.536 1.00 88.88 328 TYR A CA 1
ATOM 2483 C C . TYR A 1 328 ? 7.478 9.494 3.737 1.00 88.88 328 TYR A C 1
ATOM 2485 O O . TYR A 1 328 ? 6.766 10.328 4.303 1.00 88.88 328 TYR A O 1
ATOM 2493 N N . HIS A 1 329 ? 7.388 9.284 2.425 1.00 92.06 329 HIS A N 1
ATOM 2494 C CA . HIS A 1 329 ? 6.375 9.919 1.583 1.00 92.06 329 HIS A CA 1
ATOM 2495 C C . HIS A 1 329 ? 5.039 9.179 1.684 1.00 92.06 329 HIS A C 1
ATOM 2497 O O . HIS A 1 329 ? 4.956 8.010 1.318 1.00 92.06 329 HIS A O 1
ATOM 2503 N N . LEU A 1 330 ? 3.988 9.855 2.153 1.00 93.38 330 LEU A N 1
ATOM 2504 C CA . LEU A 1 330 ? 2.623 9.340 2.056 1.00 93.38 330 LEU A CA 1
ATOM 2505 C C . LEU A 1 330 ? 2.039 9.724 0.692 1.00 93.38 330 LEU A C 1
ATOM 2507 O O . LEU A 1 330 ? 1.873 10.913 0.405 1.00 93.38 330 LEU A O 1
ATOM 2511 N N . CYS A 1 331 ? 1.742 8.724 -0.135 1.00 94.50 331 CYS A N 1
ATOM 2512 C CA . CYS A 1 331 ? 1.242 8.910 -1.490 1.00 94.50 331 CYS A CA 1
ATOM 2513 C C . CYS A 1 331 ? -0.191 8.394 -1.640 1.00 94.50 331 CYS A C 1
ATOM 2515 O O . CYS A 1 331 ? -0.521 7.310 -1.160 1.00 94.50 331 CYS A O 1
ATOM 2517 N N . LEU A 1 332 ? -1.030 9.144 -2.355 1.00 96.44 332 LEU A N 1
ATOM 2518 C CA . LEU A 1 332 ? -2.397 8.742 -2.687 1.00 96.44 332 LEU A CA 1
ATOM 2519 C C . LEU A 1 332 ? -2.519 8.511 -4.188 1.00 96.44 332 LEU A C 1
ATOM 2521 O O . LEU A 1 332 ? -2.274 9.423 -4.982 1.00 96.44 332 LEU A O 1
ATOM 2525 N N . VAL A 1 333 ? -2.914 7.301 -4.569 1.00 97.62 333 VAL A N 1
ATOM 2526 C CA . VAL A 1 333 ? -2.977 6.861 -5.963 1.00 97.62 333 VAL A CA 1
ATOM 2527 C C . VAL A 1 333 ? -4.387 6.391 -6.308 1.00 97.62 333 VAL A C 1
ATOM 2529 O O . VAL A 1 333 ? -5.002 5.610 -5.586 1.00 97.62 333 VAL A O 1
ATOM 2532 N N . GLU A 1 334 ? -4.910 6.844 -7.440 1.00 96.81 334 GLU A N 1
ATOM 2533 C CA . GLU A 1 334 ? -6.160 6.337 -8.005 1.00 96.81 334 GLU A CA 1
ATOM 2534 C C . GLU A 1 334 ? -5.874 5.395 -9.173 1.00 96.81 334 GLU A C 1
ATOM 2536 O O . GLU A 1 334 ? -5.129 5.731 -10.096 1.00 96.81 334 GLU A O 1
ATOM 2541 N N . SER A 1 335 ? -6.504 4.222 -9.157 1.00 94.81 335 SER A N 1
ATOM 2542 C CA . SER A 1 335 ? -6.550 3.311 -10.295 1.00 94.81 335 SER A CA 1
ATOM 2543 C C . SER A 1 335 ? -7.686 3.733 -11.227 1.00 94.81 335 SER A C 1
ATOM 2545 O O . SER A 1 335 ? -8.864 3.688 -10.870 1.00 94.81 335 SER A O 1
ATOM 2547 N N . ARG A 1 336 ? -7.332 4.171 -12.435 1.00 89.06 336 ARG A N 1
ATOM 2548 C CA . ARG A 1 336 ? -8.251 4.618 -13.489 1.00 89.06 336 ARG A CA 1
ATOM 2549 C C . ARG A 1 336 ? -8.132 3.703 -14.710 1.00 89.06 336 ARG A C 1
ATOM 2551 O O . ARG A 1 336 ? -7.260 2.845 -14.796 1.00 89.06 336 ARG A O 1
ATOM 2558 N N . SER A 1 337 ? -8.997 3.899 -15.707 1.00 79.62 337 SER A N 1
ATOM 2559 C CA . SER A 1 337 ? -8.971 3.100 -16.945 1.00 79.62 337 SER A CA 1
ATOM 2560 C C . SER A 1 337 ? -7.661 3.201 -17.736 1.00 79.62 337 SER A C 1
ATOM 2562 O O . SER A 1 337 ? -7.377 2.320 -18.540 1.00 79.62 337 SER A O 1
ATOM 2564 N N . GLU A 1 338 ? -6.895 4.277 -17.540 1.00 76.75 338 GLU A N 1
ATOM 2565 C CA . GLU A 1 338 ? -5.620 4.535 -18.226 1.00 76.75 338 GLU A CA 1
ATOM 2566 C C . GLU A 1 338 ? -4.392 4.056 -17.427 1.00 76.75 338 GLU A C 1
ATOM 2568 O O . GLU A 1 338 ? -3.276 4.151 -17.930 1.00 76.75 338 GLU A O 1
ATOM 2573 N N . GLY A 1 339 ? -4.583 3.522 -16.213 1.00 90.31 339 GLY A N 1
ATOM 2574 C CA . GLY A 1 339 ? -3.507 3.108 -15.309 1.00 90.31 339 GLY A CA 1
ATOM 2575 C C . GLY A 1 339 ? -3.642 3.735 -13.923 1.00 90.31 339 GLY A C 1
ATOM 2576 O O . GLY A 1 339 ? -4.736 4.111 -13.502 1.00 90.31 339 GLY A O 1
ATOM 2577 N N . PHE A 1 340 ? -2.526 3.840 -13.209 1.00 96.38 340 PHE A N 1
ATOM 2578 C CA . PHE A 1 340 ? -2.463 4.488 -11.901 1.00 96.38 340 PHE A CA 1
ATOM 2579 C C . PHE A 1 340 ? -2.086 5.959 -12.044 1.00 96.38 340 PHE A C 1
ATOM 2581 O O . PHE A 1 340 ? -1.328 6.326 -12.938 1.00 96.38 340 PHE A O 1
ATOM 2588 N N . HIS A 1 341 ? -2.626 6.799 -11.167 1.00 94.12 341 HIS A N 1
ATOM 2589 C CA . HIS A 1 341 ? -2.321 8.223 -11.132 1.00 94.12 341 HIS A CA 1
ATOM 2590 C C . HIS A 1 341 ? -2.118 8.688 -9.692 1.00 94.12 341 HIS A C 1
ATOM 2592 O O . HIS A 1 341 ? -2.991 8.484 -8.846 1.00 94.12 341 HIS A O 1
ATOM 2598 N N . MET A 1 342 ? -0.966 9.302 -9.416 1.00 93.19 342 MET A N 1
ATOM 2599 C CA . MET A 1 342 ? -0.643 9.846 -8.100 1.00 93.19 342 MET A CA 1
ATOM 2600 C C . MET A 1 342 ? -1.257 11.241 -7.940 1.00 93.19 342 MET A C 1
ATOM 2602 O O . MET A 1 342 ? -0.827 12.203 -8.569 1.00 93.19 342 MET A O 1
ATOM 2606 N N . ASN A 1 343 ? -2.272 11.339 -7.080 1.00 87.94 343 ASN A N 1
ATOM 2607 C CA . ASN A 1 343 ? -2.960 12.592 -6.770 1.00 87.94 343 ASN A CA 1
ATOM 2608 C C . ASN A 1 343 ? -2.261 13.380 -5.658 1.00 87.94 343 ASN A C 1
ATOM 2610 O O . ASN A 1 343 ? -2.362 14.604 -5.607 1.00 87.94 343 ASN A O 1
ATOM 2614 N N . VAL A 1 344 ? -1.614 12.679 -4.722 1.00 87.12 344 VAL A N 1
ATOM 2615 C CA . VAL A 1 344 ? -0.891 13.301 -3.610 1.00 87.12 344 VAL A CA 1
ATOM 2616 C C . VAL A 1 344 ? 0.477 12.634 -3.462 1.00 87.12 344 VAL A C 1
ATOM 2618 O O . VAL A 1 344 ? 0.511 11.426 -3.243 1.00 87.12 344 VAL A O 1
ATOM 2621 N N . PRO A 1 345 ? 1.579 13.400 -3.543 1.00 83.31 345 PRO A N 1
ATOM 2622 C CA . PRO A 1 345 ? 1.622 14.698 -4.224 1.00 83.31 345 PRO A CA 1
ATOM 2623 C C . PRO A 1 345 ? 1.209 14.544 -5.699 1.00 83.31 345 PRO A C 1
ATOM 2625 O O . PRO A 1 345 ? 1.360 13.473 -6.275 1.00 83.31 345 PRO A O 1
ATOM 2628 N N . GLU A 1 346 ? 0.665 15.599 -6.298 1.00 81.12 346 GLU A N 1
ATOM 2629 C CA . GLU A 1 346 ? 0.233 15.567 -7.701 1.00 81.12 346 GLU A CA 1
ATOM 2630 C C . GLU A 1 346 ? 1.449 15.426 -8.636 1.00 81.12 346 GLU A C 1
ATOM 2632 O O . GLU A 1 346 ? 2.403 16.212 -8.538 1.00 81.12 346 GLU A O 1
ATOM 2637 N N . LEU A 1 347 ? 1.402 14.422 -9.521 1.00 76.12 347 LEU A N 1
ATOM 2638 C CA . LEU A 1 347 ? 2.353 14.199 -10.617 1.00 76.12 347 LEU A CA 1
ATOM 2639 C C . LEU A 1 347 ? 1.681 14.493 -11.964 1.00 76.12 347 LEU A C 1
ATOM 2641 O O . LEU A 1 347 ? 0.672 13.832 -12.296 1.00 76.12 347 LEU A O 1
#

InterPro domains:
  IPR055949 Domain of unknown function DUF7527 [PF24371] (109-347)